Protein AF-0000000065865882 (afdb_homodimer)

Structure (mmCIF, N/CA/C/O backbone):
data_AF-0000000065865882-model_v1
#
loop_
_entity.id
_entity.type
_entity.pdbx_description
1 polymer '1,4-dihydroxy-2-naphthoyl-CoA hydrolase'
#
loop_
_atom_site.group_PDB
_atom_site.id
_atom_site.type_symbol
_atom_site.label_atom_id
_atom_site.label_alt_id
_atom_site.label_comp_id
_atom_site.label_asym_id
_atom_site.label_entity_id
_atom_site.label_seq_id
_atom_site.pdbx_PDB_ins_code
_atom_site.Cartn_x
_atom_site.Cartn_y
_atom_site.Cartn_z
_atom_site.occupancy
_atom_site.B_iso_or_equiv
_atom_site.auth_seq_id
_atom_site.auth_comp_id
_atom_site.auth_asym_id
_atom_site.auth_atom_id
_atom_site.pdbx_PDB_model_num
ATOM 1 N N . MET A 1 1 ? -13.125 -13.211 -18.312 1 59.38 1 MET A N 1
ATOM 2 C CA . MET A 1 1 ? -12.172 -13.742 -17.344 1 59.38 1 MET A CA 1
ATOM 3 C C . MET A 1 1 ? -12.828 -13.875 -15.961 1 59.38 1 MET A C 1
ATOM 5 O O . MET A 1 1 ? -13.703 -13.094 -15.609 1 59.38 1 MET A O 1
ATOM 9 N N . GLY A 1 2 ? -12.75 -15.156 -15.398 1 83 2 GLY A N 1
ATOM 10 C CA . GLY A 1 2 ? -13.539 -15.375 -14.195 1 83 2 GLY A CA 1
ATOM 11 C C . GLY A 1 2 ? -13.047 -14.578 -13.008 1 83 2 GLY A C 1
ATOM 12 O O . GLY A 1 2 ? -11.867 -14.234 -12.93 1 83 2 GLY A O 1
ATOM 13 N N . THR A 1 3 ? -13.906 -14.039 -12.312 1 93.31 3 THR A N 1
ATOM 14 C CA . THR A 1 3 ? -13.648 -13.281 -11.086 1 93.31 3 THR A CA 1
ATOM 15 C C . THR A 1 3 ? -13.609 -14.211 -9.875 1 93.31 3 THR A C 1
ATOM 17 O O . THR A 1 3 ? -14.43 -15.117 -9.75 1 93.31 3 THR A O 1
ATOM 20 N N . PHE A 1 4 ? -12.516 -14.117 -9.117 1 96.94 4 PHE A N 1
ATOM 21 C CA . PHE A 1 4 ? -12.391 -14.812 -7.84 1 96.94 4 PHE A CA 1
ATOM 22 C C . PHE A 1 4 ? -12.781 -13.898 -6.684 1 96.94 4 PHE A C 1
ATOM 24 O O . PHE A 1 4 ? -12.359 -12.742 -6.629 1 96.94 4 PHE A O 1
ATOM 31 N N . THR A 1 5 ? -13.57 -14.445 -5.715 1 98.5 5 THR A N 1
ATOM 32 C CA . THR A 1 5 ? -14.023 -13.617 -4.602 1 98.5 5 THR A CA 1
ATOM 33 C C . THR A 1 5 ? -13.445 -14.125 -3.283 1 98.5 5 THR A C 1
ATOM 35 O O . THR A 1 5 ? -13.547 -15.312 -2.971 1 98.5 5 THR A O 1
ATOM 38 N N . TYR A 1 6 ? -12.82 -13.281 -2.578 1 98.69 6 TYR A N 1
ATOM 39 C CA . TYR A 1 6 ? -12.297 -13.516 -1.237 1 98.69 6 TYR A CA 1
ATOM 40 C C . TYR A 1 6 ? -13.078 -12.719 -0.2 1 98.69 6 TYR A C 1
ATOM 42 O O . TYR A 1 6 ? -13.234 -11.5 -0.328 1 98.69 6 TYR A O 1
ATOM 50 N N . GLU A 1 7 ? -13.648 -13.43 0.814 1 98.69 7 GLU A N 1
ATOM 51 C CA . GLU A 1 7 ? -14.375 -12.758 1.89 1 98.69 7 GLU A CA 1
ATOM 52 C C . GLU A 1 7 ? -13.477 -12.531 3.104 1 98.69 7 GLU A C 1
ATOM 54 O O . GLU A 1 7 ? -12.734 -13.43 3.51 1 98.69 7 GLU A O 1
ATOM 59 N N . ARG A 1 8 ? -13.602 -11.344 3.654 1 98.31 8 ARG A N 1
ATOM 60 C CA . ARG A 1 8 ? -12.68 -10.961 4.723 1 98.31 8 ARG A CA 1
ATOM 61 C C . ARG A 1 8 ? -13.391 -10.148 5.797 1 98.31 8 ARG A C 1
ATOM 63 O O . ARG A 1 8 ? -14.008 -9.117 5.5 1 98.31 8 ARG A O 1
ATOM 70 N N . GLN A 1 9 ? -13.383 -10.617 7.051 1 98.56 9 GLN A N 1
ATOM 71 C CA . GLN A 1 9 ? -13.875 -9.828 8.18 1 98.56 9 GLN A CA 1
ATOM 72 C C . GLN A 1 9 ? -12.844 -8.789 8.617 1 98.56 9 GLN A C 1
ATOM 74 O O . GLN A 1 9 ? -11.641 -9.078 8.664 1 98.56 9 GLN A O 1
ATOM 79 N N . VAL A 1 10 ? -13.352 -7.594 8.898 1 98.81 10 VAL A N 1
ATOM 80 C CA . VAL A 1 10 ? -12.484 -6.555 9.438 1 98.81 10 VAL A CA 1
ATOM 81 C C . VAL A 1 10 ? -12.375 -6.711 10.953 1 98.81 10 VAL A C 1
ATOM 83 O O . VAL A 1 10 ? -13.383 -6.707 11.664 1 98.81 10 VAL A O 1
ATOM 86 N N . TYR A 1 11 ? -11.188 -6.797 11.438 1 98.75 11 TYR A N 1
ATOM 87 C CA . TYR A 1 11 ? -10.922 -6.895 12.867 1 98.75 11 TYR A CA 1
ATOM 88 C C . TYR A 1 11 ? -10.344 -5.586 13.406 1 98.75 11 TYR A C 1
ATOM 90 O O . TYR A 1 11 ? -10.016 -4.684 12.633 1 98.75 11 TYR A O 1
ATOM 98 N N . LEU A 1 12 ? -10.227 -5.512 14.68 1 98.5 12 LEU A N 1
ATOM 99 C CA . LEU A 1 12 ? -9.75 -4.297 15.328 1 98.5 12 LEU A CA 1
ATOM 100 C C . LEU A 1 12 ? -8.352 -3.93 14.828 1 98.5 12 LEU A C 1
ATOM 102 O O . LEU A 1 12 ? -8.062 -2.758 14.578 1 98.5 12 LEU A O 1
ATOM 106 N N . ALA A 1 13 ? -7.441 -4.848 14.633 1 98.25 13 ALA A N 1
ATOM 107 C CA . ALA A 1 13 ? -6.051 -4.633 14.25 1 98.25 13 ALA A CA 1
ATOM 108 C C . ALA A 1 13 ? -5.957 -4.07 12.836 1 98.25 13 ALA A C 1
ATOM 110 O O . ALA A 1 13 ? -4.902 -3.574 12.422 1 98.25 13 ALA A O 1
ATOM 111 N N . ASP A 1 14 ? -7.074 -4.168 12.047 1 98.62 14 ASP A N 1
ATOM 112 C CA . ASP A 1 14 ? -7.094 -3.645 10.688 1 98.62 14 ASP A CA 1
ATOM 113 C C . ASP A 1 14 ? -7.344 -2.137 10.68 1 98.62 14 ASP A C 1
ATOM 115 O O . ASP A 1 14 ? -7.215 -1.486 9.641 1 98.62 14 ASP A O 1
ATOM 119 N N . THR A 1 15 ? -7.793 -1.588 11.852 1 98.5 15 THR A N 1
ATOM 120 C CA . THR A 1 15 ? -8.242 -0.201 11.914 1 98.5 15 THR A CA 1
ATOM 121 C C . THR A 1 15 ? -7.16 0.688 12.531 1 98.5 15 THR A C 1
ATOM 123 O O . THR A 1 15 ? -6.137 0.193 13 1 98.5 15 THR A O 1
ATOM 126 N N . ASP A 1 16 ? -7.352 1.991 12.391 1 97.19 16 ASP A N 1
ATOM 127 C CA . ASP A 1 16 ? -6.402 2.953 12.938 1 97.19 16 ASP A CA 1
ATOM 128 C C . ASP A 1 16 ? -7.082 3.869 13.961 1 97.19 16 ASP A C 1
ATOM 130 O O . ASP A 1 16 ? -8.227 3.627 14.352 1 97.19 16 ASP A O 1
ATOM 134 N N . GLY A 1 17 ? -6.344 4.848 14.445 1 95.31 17 GLY A N 1
ATOM 135 C CA . GLY A 1 17 ? -6.812 5.727 15.508 1 95.31 17 GLY A CA 1
ATOM 136 C C . GLY A 1 17 ? -8.016 6.555 15.102 1 95.31 17 GLY A C 1
ATOM 137 O O . GLY A 1 17 ? -8.703 7.121 15.961 1 95.31 17 GLY A O 1
ATOM 138 N N . ALA A 1 18 ? -8.273 6.699 13.766 1 94.94 18 ALA A N 1
ATOM 139 C CA . ALA A 1 18 ? -9.43 7.449 13.289 1 94.94 18 ALA A CA 1
ATOM 140 C C . ALA A 1 18 ? -10.68 6.578 13.273 1 94.94 18 ALA A C 1
ATOM 142 O O . ALA A 1 18 ? -11.758 7.035 12.883 1 94.94 18 ALA A O 1
ATOM 143 N N . GLY A 1 19 ? -10.516 5.258 13.602 1 96.38 19 GLY A N 1
ATOM 144 C CA . GLY A 1 19 ? -11.656 4.367 13.742 1 96.38 19 GLY A CA 1
ATOM 145 C C . GLY A 1 19 ? -12.039 3.688 12.445 1 96.38 19 GLY A C 1
ATOM 146 O O . GLY A 1 19 ? -13.141 3.143 12.328 1 96.38 19 GLY A O 1
ATOM 147 N N . VAL A 1 20 ? -11.242 3.746 11.477 1 97.81 20 VAL A N 1
ATOM 148 C CA . VAL A 1 20 ? -11.531 3.139 10.188 1 97.81 20 VAL A CA 1
ATOM 149 C C . VAL A 1 20 ? -10.391 2.201 9.789 1 97.81 20 VAL A C 1
ATOM 151 O O . VAL A 1 20 ? -9.336 2.203 10.414 1 97.81 20 VAL A O 1
ATOM 154 N N . VAL A 1 21 ? -10.656 1.362 8.805 1 98.75 21 VAL A N 1
ATOM 155 C CA . VAL A 1 21 ? -9.594 0.502 8.289 1 98.75 21 VAL A CA 1
ATOM 156 C C . VAL A 1 21 ? -8.43 1.357 7.793 1 98.75 21 VAL A C 1
ATOM 158 O O . VAL A 1 21 ? -8.633 2.305 7.031 1 98.75 21 VAL A O 1
ATOM 161 N N . TYR A 1 22 ? -7.215 0.995 8.25 1 98.62 22 TYR A N 1
ATOM 162 C CA . TYR A 1 22 ? -5.988 1.651 7.82 1 98.62 22 TYR A CA 1
ATOM 163 C C . TYR A 1 22 ? -5.746 1.437 6.332 1 98.62 22 TYR A C 1
ATOM 165 O O . TYR A 1 22 ? -5.965 0.338 5.812 1 98.62 22 TYR A O 1
ATOM 173 N N . PHE A 1 23 ? -5.297 2.516 5.598 1 98.25 23 PHE A N 1
ATOM 174 C CA . PHE A 1 23 ? -5.211 2.455 4.145 1 98.25 23 PHE A CA 1
ATOM 175 C C . PHE A 1 23 ? -4.379 1.258 3.699 1 98.25 23 PHE A C 1
ATOM 177 O O . PHE A 1 23 ? -4.742 0.564 2.746 1 98.25 23 PHE A O 1
ATOM 184 N N . ASN A 1 24 ? -3.297 1.09 4.383 1 98.31 24 ASN A N 1
ATOM 185 C CA . ASN A 1 24 ? -2.367 0.018 4.043 1 98.31 24 ASN A CA 1
ATOM 186 C C . ASN A 1 24 ? -3.021 -1.354 4.176 1 98.31 24 ASN A C 1
ATOM 188 O O . ASN A 1 24 ? -2.666 -2.289 3.457 1 98.31 24 ASN A O 1
ATOM 192 N N . GLN A 1 25 ? -3.947 -1.485 5.047 1 98.62 25 GLN A N 1
ATOM 193 C CA . GLN A 1 25 ? -4.613 -2.762 5.281 1 98.62 25 GLN A CA 1
ATOM 194 C C . GLN A 1 25 ? -5.508 -3.143 4.105 1 98.62 25 GLN A C 1
ATOM 196 O O . GLN A 1 25 ? -5.691 -4.324 3.814 1 98.62 25 GLN A O 1
ATOM 201 N N . PHE A 1 26 ? -6.031 -2.184 3.377 1 98.75 26 PHE A N 1
ATOM 202 C CA . PHE A 1 26 ? -6.781 -2.49 2.164 1 98.75 26 PHE A CA 1
ATOM 203 C C . PHE A 1 26 ? -5.902 -3.213 1.151 1 98.75 26 PHE A C 1
ATOM 205 O O . PHE A 1 26 ? -6.328 -4.203 0.55 1 98.75 26 PHE A O 1
ATOM 212 N N . LEU A 1 27 ? -4.719 -2.746 0.99 1 98.5 27 LEU A N 1
ATOM 213 C CA . LEU A 1 27 ? -3.795 -3.391 0.062 1 98.5 27 LEU A CA 1
ATOM 214 C C . LEU A 1 27 ? -3.404 -4.777 0.561 1 98.5 27 LEU A C 1
ATOM 216 O O . LEU A 1 27 ? -3.232 -5.703 -0.236 1 98.5 27 LEU A O 1
ATOM 220 N N . GLN A 1 28 ? -3.262 -4.906 1.876 1 98.56 28 GLN A N 1
ATOM 221 C CA . GLN A 1 28 ? -3.002 -6.215 2.465 1 98.56 28 GLN A CA 1
ATOM 222 C C . GLN A 1 28 ? -4.125 -7.195 2.139 1 98.56 28 GLN A C 1
ATOM 224 O O . GLN A 1 28 ? -3.867 -8.359 1.815 1 98.56 28 GLN A O 1
ATOM 229 N N . MET A 1 29 ? -5.309 -6.746 2.211 1 98.81 29 MET A N 1
ATOM 230 C CA . MET A 1 29 ? -6.453 -7.594 1.904 1 98.81 29 MET A CA 1
ATOM 231 C C . MET A 1 29 ? -6.445 -8.016 0.438 1 98.81 29 MET A C 1
ATOM 233 O O . MET A 1 29 ? -6.844 -9.133 0.106 1 98.81 29 MET A O 1
ATOM 237 N N . CYS A 1 30 ? -6.02 -7.094 -0.449 1 98.81 30 CYS A N 1
ATOM 238 C CA . CYS A 1 30 ? -5.848 -7.461 -1.851 1 98.81 30 CYS A CA 1
ATOM 239 C C . CYS A 1 30 ? -4.852 -8.602 -1.999 1 98.81 30 CYS A C 1
ATOM 241 O O . CYS A 1 30 ? -5.102 -9.555 -2.738 1 98.81 30 CYS A O 1
ATOM 243 N N . HIS A 1 31 ? -3.75 -8.516 -1.303 1 98.38 31 HIS A N 1
ATOM 244 C CA . HIS A 1 31 ? -2.744 -9.562 -1.402 1 98.38 31 HIS A CA 1
ATOM 245 C C . HIS A 1 31 ? -3.252 -10.875 -0.806 1 98.38 31 HIS A C 1
ATOM 247 O O . HIS A 1 31 ? -2.934 -11.953 -1.306 1 98.38 31 HIS A O 1
ATOM 253 N N . GLU A 1 32 ? -4.023 -10.781 0.276 1 98.38 32 GLU A N 1
ATOM 254 C CA . GLU A 1 32 ? -4.664 -11.969 0.818 1 98.38 32 GLU A CA 1
ATOM 255 C C . GLU A 1 32 ? -5.555 -12.641 -0.225 1 98.38 32 GLU A C 1
ATOM 257 O O . GLU A 1 32 ? -5.562 -13.867 -0.346 1 98.38 32 GLU A O 1
ATOM 262 N N . ALA A 1 33 ? -6.301 -11.844 -0.938 1 98.56 33 ALA A N 1
ATOM 263 C CA . ALA A 1 33 ? -7.129 -12.375 -2.02 1 98.56 33 ALA A CA 1
ATOM 264 C C . ALA A 1 33 ? -6.273 -13.062 -3.082 1 98.56 33 ALA A C 1
ATOM 266 O O . ALA A 1 33 ? -6.617 -14.141 -3.564 1 98.56 33 ALA A O 1
ATOM 267 N N . TYR A 1 34 ? -5.199 -12.453 -3.43 1 97.5 34 TYR A N 1
ATOM 268 C CA . TYR A 1 34 ? -4.246 -12.992 -4.391 1 97.5 34 TYR A CA 1
ATOM 269 C C . TYR A 1 34 ? -3.738 -14.359 -3.939 1 97.5 34 TYR A C 1
ATOM 271 O O . TYR A 1 34 ? -3.793 -15.328 -4.699 1 97.5 34 TYR A O 1
ATOM 279 N N . GLU A 1 35 ? -3.299 -14.469 -2.727 1 97.06 35 GLU A N 1
ATOM 280 C CA . GLU A 1 35 ? -2.777 -15.734 -2.215 1 97.06 35 GLU A CA 1
ATOM 281 C C . GLU A 1 35 ? -3.875 -16.797 -2.141 1 97.06 35 GLU A C 1
ATOM 283 O O . GLU A 1 35 ? -3.621 -17.969 -2.383 1 97.06 35 GLU A O 1
ATOM 288 N N . SER A 1 36 ? -5.059 -16.375 -1.745 1 97.5 36 SER A N 1
ATOM 289 C CA . SER A 1 36 ? -6.195 -17.281 -1.728 1 97.5 36 SER A CA 1
ATOM 290 C C . SER A 1 36 ? -6.492 -17.828 -3.123 1 97.5 36 SER A C 1
ATOM 292 O O . SER A 1 36 ? -6.781 -19.016 -3.291 1 97.5 36 SER A O 1
ATOM 294 N N . TRP A 1 37 ? -6.473 -16.922 -4.102 1 96.5 37 TRP A N 1
ATOM 295 C CA . TRP A 1 37 ? -6.676 -17.344 -5.488 1 96.5 37 TRP A CA 1
ATOM 296 C C . TRP A 1 37 ? -5.617 -18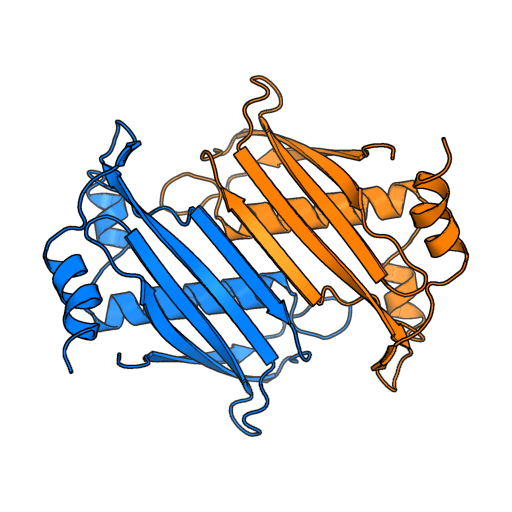.344 -5.914 1 96.5 37 TRP A C 1
ATOM 298 O O . TRP A 1 37 ? -5.941 -19.391 -6.496 1 96.5 37 TRP A O 1
ATOM 308 N N . LEU A 1 38 ? -4.371 -18.078 -5.633 1 95.19 38 LEU A N 1
ATOM 309 C CA . LEU A 1 38 ? -3.287 -19 -5.949 1 95.19 38 LEU A CA 1
ATOM 310 C C . LEU A 1 38 ? -3.561 -20.375 -5.355 1 95.19 38 LEU A C 1
ATOM 312 O O . LEU A 1 38 ? -3.369 -21.391 -6.027 1 95.19 38 LEU A O 1
ATOM 316 N N . SER A 1 39 ? -3.961 -20.359 -4.09 1 95.25 39 SER A N 1
ATOM 317 C CA . SER A 1 39 ? -4.277 -21.625 -3.424 1 95.25 39 SER A CA 1
ATOM 318 C C . SER A 1 39 ? -5.383 -22.375 -4.16 1 95.25 39 SER A C 1
ATOM 320 O O . SER A 1 39 ? -5.289 -23.578 -4.355 1 95.25 39 SER A O 1
ATOM 322 N N . SER A 1 40 ? -6.383 -21.656 -4.555 1 94.69 40 SER A N 1
ATOM 323 C CA . SER A 1 40 ? -7.508 -22.266 -5.258 1 94.69 40 SER A CA 1
ATOM 324 C C . SER A 1 40 ? -7.07 -22.859 -6.59 1 94.69 40 SER A C 1
ATOM 326 O O . SER A 1 40 ? -7.68 -23.812 -7.078 1 94.69 40 SER A O 1
ATOM 328 N N . GLU A 1 41 ? -6.035 -22.312 -7.203 1 92.75 41 GLU A N 1
ATOM 329 C CA . GLU A 1 41 ? -5.496 -22.781 -8.477 1 92.75 41 GLU A CA 1
ATOM 330 C C . GLU A 1 41 ? -4.391 -23.812 -8.258 1 92.75 41 GLU A C 1
ATOM 332 O O . GLU A 1 41 ? -3.74 -24.25 -9.211 1 92.75 41 GLU A O 1
ATOM 337 N N . HIS A 1 42 ? -4.188 -24.156 -6.977 1 93.62 42 HIS A N 1
ATOM 338 C CA . HIS A 1 42 ? -3.17 -25.125 -6.594 1 93.62 42 HIS A CA 1
ATOM 339 C C . HIS A 1 42 ? -1.773 -24.641 -6.969 1 93.62 42 HIS A C 1
ATOM 341 O O . HIS A 1 42 ? -0.948 -25.422 -7.445 1 93.62 42 HIS A O 1
ATOM 347 N N . LEU A 1 43 ? -1.69 -23.328 -6.863 1 92.88 43 LEU A N 1
ATOM 348 C CA . LEU A 1 43 ? -0.392 -22.672 -6.988 1 92.88 43 LEU A CA 1
ATOM 349 C C . LEU A 1 43 ? 0.118 -22.219 -5.625 1 92.88 43 LEU A C 1
ATOM 351 O O . LEU A 1 43 ? -0.649 -21.703 -4.812 1 92.88 43 LEU A O 1
ATOM 355 N N . SER A 1 44 ? 1.356 -22.641 -5.246 1 89.88 44 SER A N 1
ATOM 356 C CA . SER A 1 44 ? 1.87 -22.359 -3.91 1 89.88 44 SER A CA 1
ATOM 357 C C . SER A 1 44 ? 3.029 -21.359 -3.963 1 89.88 44 SER A C 1
ATOM 359 O O . SER A 1 44 ? 4.082 -21.656 -4.527 1 89.88 44 SER A O 1
ATOM 361 N N . LEU A 1 45 ? 2.848 -20.234 -3.285 1 91.19 45 LEU A N 1
ATOM 362 C CA . LEU A 1 45 ? 3.953 -19.297 -3.133 1 91.19 45 LEU A CA 1
ATOM 363 C C . LEU A 1 45 ? 5.066 -19.906 -2.279 1 91.19 45 LEU A C 1
ATOM 365 O O . LEU A 1 45 ? 6.246 -19.656 -2.525 1 91.19 45 LEU A O 1
ATOM 369 N N . GLN A 1 46 ? 4.672 -20.688 -1.312 1 92.62 46 GLN A N 1
ATOM 370 C CA . GLN A 1 46 ? 5.645 -21.328 -0.439 1 92.62 46 GLN A CA 1
ATOM 371 C C . GLN A 1 46 ? 6.598 -22.219 -1.242 1 92.62 46 GLN A C 1
ATOM 373 O O . GLN A 1 46 ? 7.805 -22.219 -0.985 1 92.62 46 GLN A O 1
ATOM 378 N N . ASN A 1 47 ? 6.023 -22.938 -2.186 1 91.5 47 ASN A N 1
ATOM 379 C CA . ASN A 1 47 ? 6.852 -23.781 -3.033 1 91.5 47 ASN A CA 1
ATOM 380 C C . ASN A 1 47 ? 7.82 -22.969 -3.877 1 91.5 47 ASN A C 1
ATOM 382 O O . ASN A 1 47 ? 8.977 -23.359 -4.059 1 91.5 47 ASN A O 1
ATOM 386 N N . ILE A 1 48 ? 7.363 -21.875 -4.344 1 91.25 48 ILE A N 1
ATOM 387 C CA . ILE A 1 48 ? 8.203 -21 -5.148 1 91.25 48 ILE A CA 1
ATOM 388 C C . ILE A 1 48 ? 9.383 -20.516 -4.309 1 91.25 48 ILE A C 1
ATOM 390 O O . ILE A 1 48 ? 10.531 -20.562 -4.754 1 91.25 48 ILE A O 1
ATOM 394 N N . ILE A 1 49 ? 9.078 -20.109 -3.123 1 93.19 49 ILE A N 1
ATOM 395 C CA . ILE A 1 49 ? 10.094 -19.547 -2.236 1 93.19 49 ILE A CA 1
ATOM 396 C C . ILE A 1 49 ? 11.102 -20.625 -1.854 1 93.19 49 ILE A C 1
ATOM 398 O O . ILE A 1 49 ? 12.305 -20.391 -1.862 1 93.19 49 ILE A O 1
ATOM 402 N N . SER A 1 50 ? 10.633 -21.812 -1.612 1 94.25 50 SER A N 1
ATOM 403 C CA . SER A 1 50 ? 11.484 -22.906 -1.142 1 94.25 50 SER A CA 1
ATOM 404 C C . SER A 1 50 ? 12.422 -23.391 -2.244 1 94.25 50 SER A C 1
ATOM 406 O O . SER A 1 50 ? 13.578 -23.703 -1.986 1 94.25 50 SER A O 1
ATOM 408 N N . VAL A 1 51 ? 11.906 -23.578 -3.498 1 91.44 51 VAL A N 1
ATOM 409 C CA . VAL A 1 51 ? 12.711 -24.047 -4.625 1 91.44 51 VAL A CA 1
ATOM 410 C C . VAL A 1 51 ? 13.758 -22.984 -4.988 1 91.44 51 VAL A C 1
ATOM 412 O O . VAL A 1 51 ? 14.93 -23.312 -5.191 1 91.44 51 VAL A O 1
ATOM 415 N N . GLY A 1 52 ? 13.328 -21.781 -5.113 1 91.88 52 GLY A N 1
ATOM 416 C CA . GLY A 1 52 ? 14.258 -20.672 -5.18 1 91.88 52 GLY A CA 1
ATOM 417 C C . GLY A 1 52 ? 14.852 -20.469 -6.562 1 91.88 52 GLY A C 1
ATOM 418 O O . GLY A 1 52 ? 15.906 -19.844 -6.707 1 91.88 52 GLY A O 1
ATOM 419 N N . ASP A 1 53 ? 14.156 -21.016 -7.609 1 94.06 53 ASP A N 1
ATOM 420 C CA . ASP A 1 53 ? 14.68 -20.875 -8.969 1 94.06 53 ASP A CA 1
ATOM 421 C C . ASP A 1 53 ? 14.086 -19.641 -9.648 1 94.06 53 ASP A C 1
ATOM 423 O O . ASP A 1 53 ? 14.648 -19.125 -10.617 1 94.06 53 ASP A O 1
ATOM 427 N N . PHE A 1 54 ? 12.922 -19.266 -9.203 1 94.38 54 PHE A N 1
ATOM 428 C CA . PHE A 1 54 ? 12.289 -18.062 -9.742 1 94.38 54 PHE A CA 1
ATOM 429 C C . PHE A 1 54 ? 11.477 -17.359 -8.672 1 94.38 54 PHE A C 1
ATOM 431 O O . PHE A 1 54 ? 11.281 -17.891 -7.574 1 94.38 54 PHE A O 1
ATOM 438 N N . ALA A 1 55 ? 11.164 -16.094 -8.898 1 96.25 55 ALA A N 1
ATOM 439 C CA . ALA A 1 55 ? 10.328 -15.281 -8.023 1 96.25 55 ALA A CA 1
ATOM 440 C C . ALA A 1 55 ? 9.273 -14.523 -8.82 1 96.25 55 ALA A C 1
ATOM 442 O O . ALA A 1 55 ? 9.367 -14.414 -10.047 1 96.25 55 ALA A O 1
ATOM 443 N N . LEU A 1 56 ? 8.242 -14.109 -8.133 1 95.94 56 LEU A N 1
ATOM 444 C CA . LEU A 1 56 ? 7.16 -13.312 -8.711 1 95.94 56 LEU A CA 1
ATOM 445 C C . LEU A 1 56 ? 7.027 -11.977 -7.992 1 95.94 56 LEU A C 1
ATOM 447 O O . LEU A 1 56 ? 5.984 -11.68 -7.406 1 95.94 56 LEU A O 1
ATOM 451 N N . PRO A 1 57 ? 8.016 -11.125 -8.133 1 97.25 57 PRO A N 1
ATOM 452 C CA . PRO A 1 57 ? 7.934 -9.844 -7.422 1 97.25 57 PRO A CA 1
ATOM 453 C C . PRO A 1 57 ? 6.746 -8.992 -7.871 1 97.25 57 PRO A C 1
ATOM 455 O O . PRO A 1 57 ? 6.391 -9 -9.047 1 97.25 57 PRO A O 1
ATOM 458 N N . LEU A 1 58 ? 6.078 -8.344 -6.898 1 98.12 58 LEU A N 1
ATOM 459 C CA . LEU A 1 58 ? 5.137 -7.258 -7.152 1 98.12 58 LEU A CA 1
ATOM 460 C C . LEU A 1 58 ? 5.879 -5.973 -7.516 1 98.12 58 LEU A C 1
ATOM 462 O O . LEU A 1 58 ? 6.629 -5.434 -6.699 1 98.12 58 LEU A O 1
ATOM 466 N N . VAL A 1 59 ? 5.664 -5.453 -8.758 1 98.5 59 VAL A N 1
ATOM 467 C CA . VAL A 1 59 ? 6.52 -4.367 -9.227 1 98.5 59 VAL A CA 1
ATOM 468 C C . VAL A 1 59 ? 5.73 -3.059 -9.25 1 98.5 59 VAL A C 1
ATOM 470 O O . VAL A 1 59 ? 6.301 -1.983 -9.43 1 98.5 59 VAL A O 1
ATOM 473 N N . HIS A 1 60 ? 4.469 -3.195 -9.078 1 98.81 60 HIS A N 1
ATOM 474 C CA . HIS A 1 60 ? 3.605 -2.021 -9.016 1 98.81 60 HIS A CA 1
ATOM 475 C C . HIS A 1 60 ? 2.357 -2.301 -8.18 1 98.81 60 HIS A C 1
ATOM 477 O O . HIS A 1 60 ? 1.79 -3.395 -8.25 1 98.81 60 HIS A O 1
ATOM 483 N N . ALA A 1 61 ? 1.935 -1.344 -7.422 1 98.88 61 ALA A N 1
ATOM 484 C CA . ALA A 1 61 ? 0.633 -1.368 -6.758 1 98.88 61 ALA A CA 1
ATOM 485 C C . ALA A 1 61 ? -0.02 0.011 -6.785 1 98.88 61 ALA A C 1
ATOM 487 O O . ALA A 1 61 ? 0.661 1.03 -6.645 1 98.88 61 ALA A O 1
ATOM 488 N N . SER A 1 62 ? -1.311 0.033 -6.945 1 98.88 62 SER A N 1
ATOM 489 C CA . SER A 1 62 ? -2.096 1.255 -6.809 1 98.88 62 SER A CA 1
ATOM 490 C C . SER A 1 62 ? -3.469 0.967 -6.207 1 98.88 62 SER A C 1
ATOM 492 O O . SER A 1 62 ? -4.008 -0.13 -6.375 1 98.88 62 SER A O 1
ATOM 494 N N . ILE A 1 63 ? -4.012 1.957 -5.582 1 98.88 63 ILE A N 1
ATOM 495 C CA . ILE A 1 63 ? -5.324 1.784 -4.965 1 98.88 63 ILE A CA 1
ATOM 496 C C . ILE A 1 63 ? -6.02 3.139 -4.844 1 98.88 63 ILE A C 1
ATOM 498 O O . ILE A 1 63 ? -5.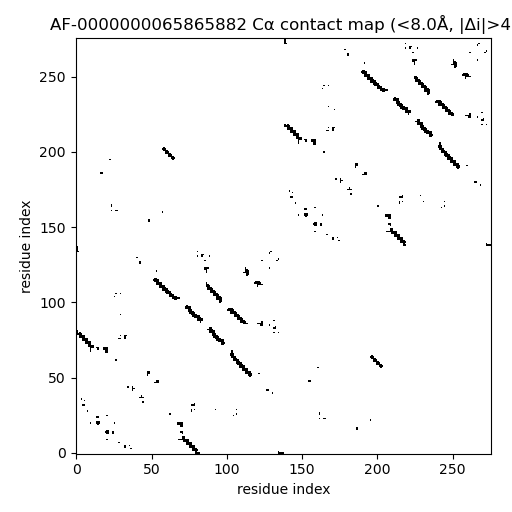387 4.141 -4.508 1 98.88 63 ILE A O 1
ATOM 502 N N . ASP A 1 64 ? -7.246 3.166 -5.164 1 98.94 64 ASP A N 1
ATOM 503 C CA . ASP A 1 64 ? -8.164 4.273 -4.926 1 98.94 64 ASP A CA 1
ATOM 504 C C . ASP A 1 64 ? -9.156 3.932 -3.82 1 98.94 64 ASP A C 1
ATOM 506 O O . ASP A 1 64 ? -9.742 2.846 -3.816 1 98.94 64 ASP A O 1
ATOM 510 N N . PHE A 1 65 ? -9.289 4.859 -2.941 1 98.81 65 PHE A N 1
ATOM 511 C CA . PHE A 1 65 ? -10.219 4.676 -1.838 1 98.81 65 PHE A CA 1
ATOM 512 C C . PHE A 1 65 ? -11.461 5.543 -2.027 1 98.81 65 PHE A C 1
ATOM 514 O O . PHE A 1 65 ? -11.352 6.734 -2.324 1 98.81 65 PHE A O 1
ATOM 521 N N . PHE A 1 66 ? -12.617 4.941 -1.766 1 98.38 66 PHE A N 1
ATOM 522 C CA . PHE A 1 66 ? -13.859 5.66 -2.031 1 98.38 66 PHE A CA 1
ATOM 523 C C . PHE A 1 66 ? -14.656 5.859 -0.748 1 98.38 66 PHE A C 1
ATOM 525 O O . PHE A 1 66 ? -15.406 6.832 -0.62 1 98.38 66 PHE A O 1
ATOM 532 N N . ALA A 1 67 ? -14.602 4.93 0.178 1 97.62 67 ALA A N 1
ATOM 533 C CA . ALA A 1 67 ? -15.328 4.988 1.441 1 97.62 67 ALA A CA 1
ATOM 534 C C . ALA A 1 67 ? -14.602 4.207 2.533 1 97.62 67 ALA A C 1
ATOM 536 O O . ALA A 1 67 ? -13.867 3.262 2.242 1 97.62 67 ALA A O 1
ATOM 537 N N . PRO A 1 68 ? -14.828 4.641 3.758 1 97.62 68 PRO A N 1
ATOM 538 C CA . PRO A 1 68 ? -14.18 3.916 4.852 1 97.62 68 PRO A CA 1
ATOM 539 C C . PRO A 1 68 ? -14.859 2.584 5.164 1 97.62 68 PRO A C 1
ATOM 541 O O . PRO A 1 68 ? -16 2.359 4.758 1 97.62 68 PRO A O 1
ATOM 544 N N . ALA A 1 69 ? -14.125 1.684 5.797 1 98.44 69 ALA A N 1
ATOM 545 C CA . ALA A 1 69 ? -14.641 0.465 6.418 1 98.44 69 ALA A CA 1
ATOM 546 C C . ALA A 1 69 ? -14.352 0.447 7.914 1 98.44 69 ALA A C 1
ATOM 548 O O . ALA A 1 69 ? -13.461 1.158 8.391 1 98.44 69 ALA A O 1
ATOM 549 N N . HIS A 1 70 ? -15.078 -0.347 8.648 1 98.31 70 HIS A N 1
ATOM 550 C CA . HIS A 1 70 ? -15.023 -0.333 10.102 1 98.31 70 HIS A CA 1
ATOM 551 C C . HIS A 1 70 ? -14.883 -1.744 10.664 1 98.31 70 HIS A C 1
ATOM 553 O O . HIS A 1 70 ? -15.172 -2.723 9.977 1 98.31 70 HIS A O 1
ATOM 559 N N . CYS A 1 71 ? -14.391 -1.765 11.898 1 98.62 71 CYS A N 1
ATOM 560 C CA . CYS A 1 71 ? -14.328 -3.047 12.586 1 98.62 71 CYS A CA 1
ATOM 561 C C . CYS A 1 71 ? -15.68 -3.746 12.57 1 98.62 71 CYS A C 1
ATOM 563 O O . CYS A 1 71 ? -16.703 -3.119 12.828 1 98.62 71 CYS A O 1
ATOM 565 N N . GLY A 1 72 ? -15.609 -5.039 12.25 1 98.38 72 GLY A N 1
ATOM 566 C CA . GLY A 1 72 ? -16.828 -5.824 12.211 1 98.38 72 GLY A CA 1
ATOM 567 C C . GLY A 1 72 ? -17.422 -5.938 10.82 1 98.38 72 GLY A C 1
ATOM 568 O O . GLY A 1 72 ? -18.266 -6.805 10.562 1 98.38 72 GLY A O 1
ATOM 569 N N . ASP A 1 73 ? -17.062 -5.074 9.938 1 98.62 73 ASP A N 1
ATOM 570 C CA . ASP A 1 73 ? -17.547 -5.145 8.57 1 98.62 73 ASP A CA 1
ATOM 571 C C . ASP A 1 73 ? -17.141 -6.453 7.902 1 98.62 73 ASP A C 1
ATOM 573 O O . ASP A 1 73 ? -16.094 -7.016 8.234 1 98.62 73 ASP A O 1
ATOM 577 N N . ARG A 1 74 ? -17.969 -6.965 7.055 1 98.81 74 ARG A N 1
ATOM 578 C CA . ARG A 1 74 ? -17.609 -8.031 6.125 1 98.81 74 ARG A CA 1
ATOM 579 C C . ARG A 1 74 ? -17.359 -7.48 4.723 1 98.81 74 ARG A C 1
ATOM 581 O O . ARG A 1 74 ? -18.203 -6.762 4.176 1 98.81 74 ARG A O 1
ATOM 588 N N . LEU A 1 75 ? -16.203 -7.832 4.184 1 98.88 75 LEU A N 1
ATOM 589 C CA . LEU A 1 75 ? -15.797 -7.281 2.891 1 98.88 75 LEU A CA 1
ATOM 590 C C . LEU A 1 75 ? -15.672 -8.383 1.847 1 98.88 75 LEU A C 1
ATOM 592 O O . LEU A 1 75 ? -15.312 -9.516 2.174 1 98.88 75 LEU A O 1
ATOM 596 N N . LEU A 1 76 ? -16.016 -8.039 0.625 1 98.88 76 LEU A N 1
ATOM 597 C CA . LEU A 1 76 ? -15.719 -8.859 -0.542 1 98.88 76 LEU A CA 1
ATOM 598 C C . LEU A 1 76 ? -14.586 -8.258 -1.361 1 98.88 76 LEU A C 1
ATOM 600 O O . LEU A 1 76 ? -14.648 -7.09 -1.753 1 98.88 76 LEU A O 1
ATOM 604 N N . VAL A 1 77 ? -13.562 -9.016 -1.531 1 98.88 77 VAL A N 1
ATOM 605 C CA . VAL A 1 77 ? -12.477 -8.633 -2.428 1 98.88 77 VAL A CA 1
ATOM 606 C C . VAL A 1 77 ? -12.562 -9.453 -3.715 1 98.88 77 VAL A C 1
ATOM 608 O O . VAL A 1 77 ? -12.266 -10.656 -3.717 1 98.88 77 VAL A O 1
ATOM 611 N N . ASN A 1 78 ? -12.953 -8.766 -4.777 1 98.75 78 ASN A N 1
ATOM 612 C CA . ASN A 1 78 ? -13.031 -9.406 -6.086 1 98.75 78 ASN A CA 1
ATOM 613 C C . ASN A 1 78 ? -11.734 -9.219 -6.875 1 98.75 78 ASN A C 1
ATOM 615 O O . ASN A 1 78 ? -11.281 -8.086 -7.066 1 98.75 78 ASN A O 1
ATOM 619 N N . LEU A 1 79 ? -11.203 -10.328 -7.281 1 98.12 79 LEU A N 1
ATOM 620 C CA . LEU A 1 79 ? -9.938 -10.344 -8 1 98.12 79 LEU A CA 1
ATOM 621 C C . LEU A 1 79 ? -10.125 -10.844 -9.43 1 98.12 79 LEU A C 1
ATOM 623 O O . LEU A 1 79 ? -10.742 -11.891 -9.641 1 98.12 79 LEU A O 1
ATOM 627 N N . THR A 1 80 ? -9.672 -10.055 -10.406 1 96.5 80 THR A N 1
ATOM 628 C CA . THR A 1 80 ? -9.672 -10.453 -11.812 1 96.5 80 THR A CA 1
ATOM 629 C C . THR A 1 80 ? -8.273 -10.305 -12.406 1 96.5 80 THR A C 1
ATOM 631 O O . THR A 1 80 ? -7.633 -9.258 -12.25 1 96.5 80 THR A O 1
ATOM 634 N N . ILE A 1 81 ? -7.875 -11.352 -13.109 1 94.75 81 ILE A N 1
ATOM 635 C CA . ILE A 1 81 ? -6.617 -11.25 -13.844 1 94.75 81 ILE A CA 1
ATOM 636 C C . ILE A 1 81 ? -6.844 -10.523 -15.164 1 94.75 81 ILE A C 1
ATOM 638 O O . ILE A 1 81 ? -7.699 -10.914 -15.961 1 94.75 81 ILE A O 1
ATOM 642 N N . THR A 1 82 ? -6.164 -9.438 -15.586 1 89.81 82 THR A N 1
ATOM 643 C CA . THR A 1 82 ? -6.516 -8.633 -16.75 1 89.81 82 THR A CA 1
ATOM 644 C C . THR A 1 82 ? -5.344 -8.547 -17.719 1 89.81 82 THR A C 1
ATOM 646 O O . THR A 1 82 ? -5.539 -8.328 -18.922 1 89.81 82 THR A O 1
ATOM 649 N N . GLN A 1 83 ? -4.164 -8.523 -17.516 1 80.81 83 GLN A N 1
ATOM 650 C CA . GLN A 1 83 ? -2.982 -8.406 -18.375 1 80.81 83 GLN A CA 1
ATOM 651 C C . GLN A 1 83 ? -1.979 -9.516 -18.062 1 80.81 83 GLN A C 1
ATOM 653 O O . GLN A 1 83 ? -1.14 -9.375 -17.172 1 80.81 83 GLN A O 1
ATOM 658 N N . ALA A 1 84 ? -2.336 -10.469 -18.984 1 84.62 84 ALA A N 1
ATOM 659 C CA . ALA A 1 84 ? -1.446 -11.609 -18.797 1 84.62 84 ALA A CA 1
ATOM 660 C C . ALA A 1 84 ? -0.537 -11.805 -20 1 84.62 84 ALA A C 1
ATOM 662 O O . ALA A 1 84 ? -0.956 -11.586 -21.141 1 84.62 84 ALA A O 1
ATOM 663 N N . SER A 1 85 ? 0.686 -11.945 -19.688 1 88.19 85 SER A N 1
ATOM 664 C CA . SER A 1 85 ? 1.663 -12.367 -20.688 1 88.19 85 SER A CA 1
ATOM 665 C C . SER A 1 85 ? 2.469 -13.57 -20.203 1 88.19 85 SER A C 1
ATOM 667 O O . SER A 1 85 ? 2.139 -14.164 -19.172 1 8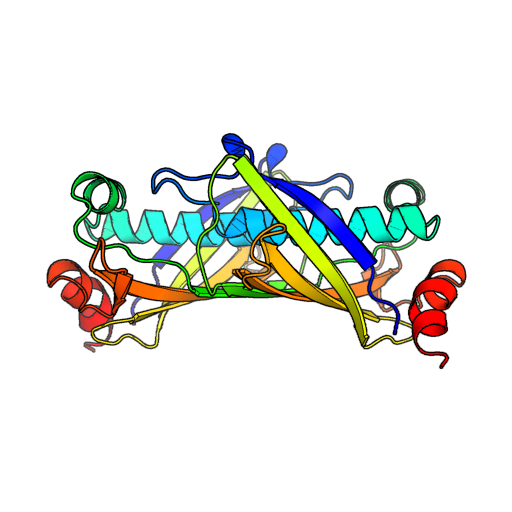8.19 85 SER A O 1
ATOM 669 N N . ALA A 1 86 ? 3.498 -13.875 -21.016 1 89.19 86 ALA A N 1
ATOM 670 C CA . ALA A 1 86 ? 4.336 -15.016 -20.656 1 89.19 86 ALA A CA 1
ATOM 671 C C . ALA A 1 86 ? 5.215 -14.695 -19.453 1 89.19 86 ALA A C 1
ATOM 673 O O . ALA A 1 86 ? 5.738 -15.602 -18.797 1 89.19 86 ALA A O 1
ATOM 674 N N . HIS A 1 87 ? 5.371 -13.383 -19.172 1 93.44 87 HIS A N 1
ATOM 675 C CA . HIS A 1 87 ? 6.363 -13.055 -18.156 1 93.44 87 HIS A CA 1
ATOM 676 C C . HIS A 1 87 ? 5.762 -12.164 -17.062 1 93.44 87 HIS A C 1
ATOM 678 O O . HIS A 1 87 ? 6.453 -11.789 -16.109 1 93.44 87 HIS A O 1
ATOM 684 N N . ARG A 1 88 ? 4.488 -11.742 -17.219 1 95.06 88 ARG A N 1
ATOM 685 C CA . ARG A 1 88 ? 3.881 -10.828 -16.25 1 95.06 88 ARG A CA 1
ATOM 686 C C . ARG A 1 88 ? 2.363 -10.984 -16.234 1 95.06 88 ARG A C 1
ATOM 688 O O . ARG A 1 88 ? 1.773 -11.5 -17.188 1 95.06 88 ARG A O 1
ATOM 695 N N . PHE A 1 89 ? 1.746 -10.578 -15.172 1 95.25 89 PHE A N 1
ATOM 696 C CA . PHE A 1 89 ? 0.292 -10.477 -15.109 1 95.25 89 PHE A CA 1
ATOM 697 C C . PHE A 1 89 ? -0.137 -9.391 -14.133 1 95.25 89 PHE A C 1
ATOM 699 O O . PHE A 1 89 ? 0.626 -9.016 -13.242 1 95.25 89 PHE A O 1
ATOM 706 N N . CYS A 1 90 ? -1.34 -8.922 -14.391 1 96.81 90 CYS A N 1
ATOM 707 C CA . CYS A 1 90 ? -1.946 -7.879 -13.57 1 96.81 90 CYS A CA 1
ATOM 708 C C . CYS A 1 90 ? -3.189 -8.391 -12.859 1 96.81 90 CYS A C 1
ATOM 710 O O . CYS A 1 90 ? -3.963 -9.164 -13.43 1 96.81 90 CYS A O 1
ATOM 712 N N . CYS A 1 91 ? -3.309 -7.988 -11.617 1 97.44 91 CYS A N 1
ATOM 713 C CA . CYS A 1 91 ? -4.512 -8.258 -10.836 1 97.44 91 CYS A CA 1
ATOM 714 C C . CYS A 1 91 ? -5.293 -6.969 -10.578 1 97.44 91 CYS A C 1
ATOM 716 O O . CYS A 1 91 ? -4.754 -6.02 -10.008 1 97.44 91 CYS A O 1
ATOM 718 N N . ASP A 1 92 ? -6.539 -7.023 -10.977 1 98.31 92 ASP A N 1
ATOM 719 C CA . ASP A 1 92 ? -7.473 -5.961 -10.609 1 98.31 92 ASP A CA 1
ATOM 720 C C . ASP A 1 92 ? -8.336 -6.375 -9.422 1 98.31 92 ASP A C 1
ATOM 722 O O . ASP A 1 92 ? -8.812 -7.508 -9.359 1 98.31 92 ASP A O 1
ATOM 726 N N . TYR A 1 93 ? -8.469 -5.426 -8.5 1 98.75 93 TYR A N 1
ATOM 727 C CA . TYR A 1 93 ? -9.258 -5.715 -7.309 1 98.75 93 TYR A CA 1
ATOM 728 C C . TYR A 1 93 ? -10.383 -4.699 -7.133 1 98.75 93 TYR A C 1
ATOM 730 O O . TYR A 1 93 ? -10.188 -3.506 -7.379 1 98.75 93 TYR A O 1
ATOM 738 N N . GLU A 1 94 ? -11.492 -5.172 -6.691 1 98.88 94 GLU A N 1
ATOM 739 C CA . GLU A 1 94 ? -12.57 -4.355 -6.133 1 98.88 94 GLU A CA 1
ATOM 740 C C . GLU A 1 94 ? -12.938 -4.816 -4.727 1 98.88 94 GLU A C 1
ATOM 742 O O . GLU A 1 94 ? -13.234 -5.992 -4.508 1 98.88 94 GLU A O 1
ATOM 747 N N . ILE A 1 95 ? -12.875 -3.928 -3.799 1 98.94 95 ILE A N 1
ATOM 748 C CA . ILE A 1 95 ? -13.25 -4.219 -2.422 1 98.94 95 ILE A CA 1
ATOM 749 C C . ILE A 1 95 ? -14.594 -3.562 -2.107 1 98.94 95 ILE A C 1
ATOM 751 O O . ILE A 1 95 ? -14.742 -2.346 -2.24 1 98.94 95 ILE A O 1
ATOM 755 N N . SER A 1 96 ? -15.523 -4.348 -1.66 1 98.88 96 SER A N 1
ATOM 756 C CA . SER A 1 96 ? -16.859 -3.83 -1.381 1 98.88 96 SER A CA 1
ATOM 757 C C . SER A 1 96 ? -17.391 -4.371 -0.061 1 98.88 96 SER A C 1
ATOM 759 O O . SER A 1 96 ? -16.906 -5.383 0.446 1 98.88 96 SER A O 1
ATOM 761 N N . GLN A 1 97 ? -18.359 -3.666 0.467 1 98.69 97 GLN A N 1
ATOM 762 C CA . GLN A 1 97 ? -19.125 -4.164 1.61 1 98.69 97 GLN A CA 1
ATOM 763 C C . GLN A 1 97 ? -20.016 -5.336 1.211 1 98.69 97 GLN A C 1
ATOM 765 O O . GLN A 1 97 ? -20.734 -5.262 0.218 1 98.69 97 GLN A O 1
ATOM 770 N N . ALA A 1 98 ? -19.953 -6.367 2.004 1 98.25 98 ALA A N 1
ATOM 771 C CA . ALA A 1 98 ? -20.656 -7.598 1.638 1 98.25 98 ALA A CA 1
ATOM 772 C C . ALA A 1 98 ? -22.172 -7.395 1.633 1 98.25 98 ALA A C 1
ATOM 774 O O . ALA A 1 98 ? -22.859 -7.871 0.732 1 98.25 98 ALA A O 1
ATOM 775 N N . GLU A 1 99 ? -22.656 -6.672 2.613 1 96.31 99 GLU A N 1
ATOM 776 C CA . GLU A 1 99 ? -24.109 -6.551 2.766 1 96.31 99 GLU A CA 1
ATOM 777 C C . GLU A 1 99 ? -24.672 -5.469 1.849 1 96.31 99 GLU A C 1
ATOM 779 O O . GLU A 1 99 ? -25.641 -5.699 1.13 1 96.31 99 GLU A O 1
ATOM 784 N N . SER A 1 100 ? -24.062 -4.285 1.785 1 97.44 100 SER A N 1
ATOM 785 C CA . SER A 1 100 ? -24.594 -3.141 1.053 1 97.44 100 SER A CA 1
ATOM 786 C C . SER A 1 100 ? -24.094 -3.125 -0.388 1 97.44 100 SER A C 1
ATOM 788 O O . SER A 1 100 ? -24.609 -2.387 -1.225 1 97.44 100 SER A O 1
ATOM 790 N N . ALA A 1 101 ? -23.047 -3.867 -0.676 1 97.62 101 ALA A N 1
ATOM 791 C CA . ALA A 1 101 ? -22.391 -3.91 -1.984 1 97.62 101 ALA A CA 1
ATOM 792 C C . ALA A 1 101 ? -21.719 -2.582 -2.305 1 97.62 101 ALA A C 1
ATOM 794 O O . ALA A 1 101 ? -21.25 -2.369 -3.428 1 97.62 101 ALA A O 1
ATOM 795 N N . GLN A 1 102 ? -21.656 -1.737 -1.326 1 98.44 102 GLN A N 1
ATOM 796 C CA . GLN A 1 102 ? -20.984 -0.466 -1.543 1 98.44 102 GLN A CA 1
ATOM 797 C C . GLN A 1 102 ? -19.5 -0.682 -1.893 1 98.44 102 GLN A C 1
ATOM 799 O O . GLN A 1 102 ? -18.797 -1.414 -1.199 1 98.44 102 GLN A O 1
ATOM 804 N N . LEU A 1 103 ? -19.078 -0.019 -2.992 1 98.88 103 LEU A N 1
ATOM 805 C CA . LEU A 1 103 ? -17.672 -0.062 -3.367 1 98.88 103 LEU A CA 1
ATOM 806 C C . LEU A 1 103 ? -16.828 0.788 -2.42 1 98.88 103 LEU A C 1
ATOM 808 O O . LEU A 1 103 ? -17.141 1.959 -2.189 1 98.88 103 LEU A O 1
ATOM 812 N N . LEU A 1 104 ? -15.75 0.182 -1.88 1 98.81 10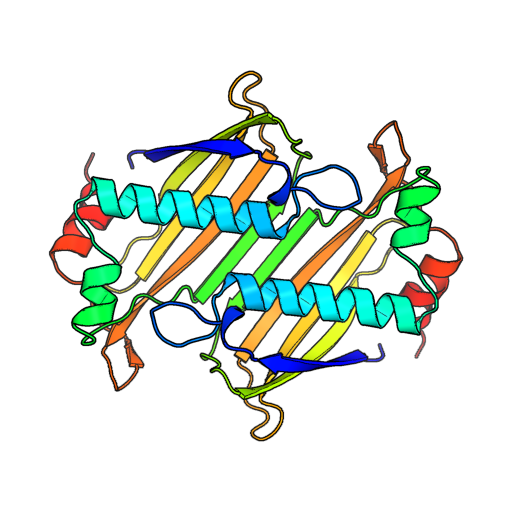4 LEU A N 1
ATOM 813 C CA . LEU A 1 104 ? -14.914 0.868 -0.907 1 98.81 104 LEU A CA 1
ATOM 814 C C . LEU A 1 104 ? -13.57 1.247 -1.522 1 98.81 104 LEU A C 1
ATOM 816 O O . LEU A 1 104 ? -13.008 2.295 -1.196 1 98.81 104 LEU A O 1
ATOM 820 N N . ALA A 1 105 ? -13.055 0.411 -2.363 1 98.88 105 ALA A N 1
ATOM 821 C CA . ALA A 1 105 ? -11.75 0.66 -2.959 1 98.88 105 ALA A CA 1
ATOM 822 C C . ALA A 1 105 ? -11.57 -0.146 -4.242 1 98.88 105 ALA A C 1
ATOM 824 O O . ALA A 1 105 ? -12.211 -1.181 -4.43 1 98.88 105 ALA A O 1
ATOM 825 N N . ARG A 1 106 ? -10.766 0.357 -5.141 1 98.88 106 ARG A N 1
ATOM 826 C CA . ARG A 1 106 ? -10.266 -0.338 -6.32 1 98.88 106 ARG A CA 1
ATOM 827 C C . ARG A 1 106 ? -8.734 -0.326 -6.348 1 98.88 106 ARG A C 1
ATOM 829 O O . ARG A 1 106 ? -8.117 0.7 -6.07 1 98.88 106 ARG A O 1
ATOM 836 N N . ALA A 1 107 ? -8.203 -1.458 -6.648 1 98.88 107 ALA A N 1
ATOM 837 C CA . ALA A 1 107 ? -6.742 -1.55 -6.625 1 98.88 107 ALA A CA 1
ATOM 838 C C . ALA A 1 107 ? -6.227 -2.367 -7.805 1 98.88 107 ALA A C 1
ATOM 840 O O . ALA A 1 107 ? -6.996 -3.051 -8.484 1 98.88 107 ALA A O 1
ATOM 841 N N . GLN A 1 108 ? -4.953 -2.188 -8.086 1 98.75 108 GLN A N 1
ATOM 842 C CA . GLN A 1 108 ? -4.258 -2.949 -9.117 1 98.75 108 GLN A CA 1
ATOM 843 C C . GLN A 1 108 ? -2.834 -3.291 -8.688 1 98.75 108 GLN A C 1
ATOM 845 O O . GLN A 1 108 ? -2.135 -2.451 -8.117 1 98.75 108 GLN A O 1
ATOM 850 N N . THR A 1 109 ? -2.445 -4.504 -8.898 1 98.62 109 THR A N 1
ATOM 851 C CA . THR A 1 109 ? -1.062 -4.918 -8.68 1 98.62 109 THR A CA 1
ATOM 852 C C . THR A 1 109 ? -0.49 -5.566 -9.938 1 98.62 109 THR A C 1
ATOM 854 O O . THR A 1 109 ? -1.213 -6.234 -10.68 1 98.62 109 THR A O 1
ATOM 857 N N . HIS A 1 110 ? 0.83 -5.371 -10.172 1 98.38 110 HIS A N 1
ATOM 858 C CA . HIS A 1 110 ? 1.552 -5.977 -11.281 1 98.38 110 HIS A CA 1
ATOM 859 C C . HIS A 1 110 ? 2.637 -6.926 -10.789 1 98.38 110 HIS A C 1
ATOM 861 O O . HIS A 1 110 ? 3.453 -6.555 -9.945 1 98.38 110 HIS A O 1
ATOM 867 N N . HIS A 1 111 ? 2.6 -8.109 -11.32 1 97.44 111 HIS A N 1
ATOM 868 C CA . HIS A 1 111 ? 3.598 -9.117 -10.977 1 97.44 111 HIS A CA 1
ATOM 869 C C . HIS A 1 111 ? 4.434 -9.492 -12.195 1 97.44 111 HIS A C 1
ATOM 871 O O . HIS A 1 111 ? 3.914 -9.578 -13.312 1 97.44 111 HIS A O 1
ATOM 877 N N . VAL A 1 112 ? 5.695 -9.742 -11.93 1 97.12 112 VAL A N 1
ATOM 878 C CA . VAL A 1 112 ? 6.574 -10.227 -12.992 1 97.12 112 VAL A CA 1
ATOM 879 C C . VAL A 1 112 ? 7.293 -11.492 -12.531 1 97.12 112 VAL A C 1
ATOM 881 O O . VAL A 1 112 ? 7.414 -11.742 -11.328 1 97.12 112 VAL A O 1
ATOM 884 N N . CYS A 1 113 ? 7.656 -12.266 -13.484 1 96.69 113 CYS A N 1
ATOM 885 C CA . CYS A 1 113 ? 8.43 -13.461 -13.188 1 96.69 113 CYS A CA 1
ATOM 886 C C . CYS A 1 113 ? 9.906 -13.25 -13.477 1 96.69 113 CYS A C 1
ATOM 888 O O . CYS A 1 113 ? 10.273 -12.797 -14.562 1 96.69 113 CYS A O 1
ATOM 890 N N . ILE A 1 114 ? 10.711 -13.578 -12.492 1 97.06 114 ILE A N 1
ATOM 891 C CA . ILE A 1 114 ? 12.148 -13.438 -12.703 1 97.06 114 ILE A CA 1
ATOM 892 C C . ILE A 1 114 ? 12.859 -14.734 -12.312 1 97.06 114 ILE A C 1
ATOM 894 O O . ILE A 1 114 ? 12.414 -15.445 -11.398 1 97.06 114 ILE A O 1
ATOM 898 N N . ALA A 1 115 ? 13.945 -14.977 -13.039 1 96.25 115 ALA A N 1
ATOM 899 C CA . ALA A 1 115 ? 14.797 -16.109 -12.688 1 96.25 115 ALA A CA 1
ATOM 900 C C . ALA A 1 115 ? 15.789 -15.727 -11.594 1 96.25 115 ALA A C 1
ATOM 902 O O . ALA A 1 115 ? 16.344 -14.625 -11.602 1 96.25 115 ALA A O 1
ATOM 903 N N . LEU A 1 116 ? 16.078 -16.656 -10.727 1 94.19 116 LEU A N 1
ATOM 904 C CA . LEU A 1 116 ? 17.047 -16.469 -9.656 1 94.19 116 LEU A CA 1
ATOM 905 C C . LEU A 1 116 ? 18.266 -17.344 -9.867 1 94.19 116 LEU A C 1
ATOM 907 O O . LEU A 1 116 ? 18.172 -18.422 -10.469 1 94.19 116 LEU A O 1
ATOM 911 N N . PRO A 1 117 ? 19.422 -16.828 -9.516 1 92.44 117 PRO A N 1
ATOM 912 C CA . PRO A 1 117 ? 19.688 -15.641 -8.703 1 92.44 117 PRO A CA 1
ATOM 913 C C . PRO A 1 117 ? 19.922 -14.391 -9.547 1 92.44 117 PRO A C 1
ATOM 915 O O . PRO A 1 117 ? 20.047 -13.297 -9 1 92.44 117 PRO A O 1
ATOM 918 N N . GLU A 1 118 ? 19.891 -14.508 -10.805 1 93.19 118 GLU A N 1
ATOM 919 C CA . GLU A 1 118 ? 20.266 -13.406 -11.68 1 93.19 118 GLU A CA 1
ATOM 920 C C . GLU A 1 118 ? 19.219 -12.305 -11.664 1 93.19 118 GLU A C 1
ATOM 922 O O . GLU A 1 118 ? 19.5 -11.164 -12.047 1 93.19 118 GLU A O 1
ATOM 927 N N . ARG A 1 119 ? 18.062 -12.641 -11.32 1 93.31 119 ARG A N 1
ATOM 928 C CA . ARG A 1 119 ? 16.938 -11.711 -11.242 1 93.31 119 ARG A CA 1
ATOM 929 C C . ARG A 1 119 ? 16.625 -11.102 -12.609 1 93.31 119 ARG A C 1
ATOM 931 O O . ARG A 1 119 ? 16.438 -9.891 -12.727 1 93.31 119 ARG A O 1
ATOM 938 N N . LYS A 1 120 ? 16.688 -11.953 -13.594 1 96.19 120 LYS A N 1
ATOM 939 C CA . LYS A 1 120 ? 16.344 -11.562 -14.953 1 96.19 120 LYS A CA 1
ATOM 940 C C . LYS A 1 120 ? 14.938 -12.039 -15.312 1 96.19 120 LYS A C 1
ATOM 942 O O . LYS A 1 120 ? 14.469 -13.055 -14.797 1 96.19 120 LYS A O 1
ATOM 947 N N . LYS A 1 121 ? 14.406 -11.281 -16.219 1 96.88 121 LYS A N 1
ATOM 948 C CA . LYS A 1 121 ? 13.078 -11.648 -16.688 1 96.88 121 LYS A CA 1
ATOM 949 C C . LYS A 1 121 ? 13.039 -13.094 -17.156 1 96.88 121 LYS A C 1
ATOM 951 O O . LYS A 1 121 ? 13.945 -13.547 -17.875 1 96.88 121 LYS A O 1
ATOM 956 N N . ALA A 1 122 ? 11.992 -13.82 -16.781 1 96.06 122 ALA A N 1
ATOM 957 C CA . ALA A 1 122 ? 11.82 -15.227 -17.125 1 96.06 122 ALA A CA 1
ATOM 958 C C . ALA A 1 122 ? 10.352 -15.547 -17.391 1 96.06 122 ALA A C 1
ATOM 960 O O . ALA A 1 122 ? 9.461 -14.852 -16.906 1 96.06 122 ALA A O 1
ATOM 961 N N . PRO A 1 123 ? 10.148 -16.578 -18.172 1 94.31 123 PRO A N 1
ATOM 962 C CA . PRO A 1 123 ? 8.75 -16.969 -18.391 1 94.31 123 PRO A CA 1
ATOM 963 C C . PRO A 1 123 ? 8.117 -17.594 -17.141 1 94.31 123 PRO A C 1
ATOM 965 O O . PRO A 1 123 ? 8.797 -18.281 -16.375 1 94.31 123 PRO A O 1
ATOM 968 N N . LEU A 1 124 ? 6.777 -17.344 -17.062 1 92.88 124 LEU A N 1
ATOM 969 C CA . LEU A 1 124 ? 6.023 -18.062 -16.047 1 92.88 124 LEU A CA 1
ATOM 970 C C . LEU A 1 124 ? 6.078 -19.562 -16.281 1 92.88 124 LEU A C 1
ATOM 972 O O . LEU A 1 124 ? 5.988 -20.031 -17.422 1 92.88 124 LEU A O 1
ATOM 976 N N . PRO A 1 125 ? 6.188 -20.312 -15.18 1 90.62 125 PRO A N 1
ATOM 977 C CA . PRO A 1 125 ? 6.074 -21.766 -15.352 1 90.62 125 PRO A CA 1
ATOM 978 C C . PRO A 1 125 ? 4.715 -22.188 -15.906 1 90.62 125 PRO A C 1
ATOM 980 O O . PRO A 1 125 ? 3.727 -21.469 -15.75 1 90.62 125 PRO A O 1
ATOM 983 N N . GLN A 1 126 ? 4.648 -23.328 -16.484 1 89.75 126 GLN A N 1
ATOM 984 C CA . GLN A 1 126 ? 3.486 -23.797 -17.25 1 89.75 126 GLN A CA 1
ATOM 985 C C . GLN A 1 126 ? 2.23 -23.797 -16.375 1 89.75 126 GLN A C 1
ATOM 987 O O . GLN A 1 126 ? 1.165 -23.359 -16.812 1 89.75 126 GLN A O 1
ATOM 992 N N . PRO A 1 127 ? 2.332 -24.281 -15.125 1 89.56 127 PRO A N 1
ATOM 993 C CA . PRO A 1 127 ? 1.109 -24.266 -14.32 1 89.56 127 PRO A CA 1
ATOM 994 C C . PRO A 1 127 ? 0.554 -22.859 -14.117 1 89.56 127 PRO A C 1
ATOM 996 O O . PRO A 1 127 ? -0.665 -22.672 -14.062 1 89.56 127 PRO A O 1
ATOM 999 N N . TRP A 1 128 ? 1.44 -21.891 -14.016 1 89.62 128 TRP A N 1
ATOM 1000 C CA . TRP A 1 128 ? 1.022 -20.5 -13.852 1 89.62 128 TRP A CA 1
ATOM 1001 C C . TRP A 1 128 ? 0.417 -19.969 -15.148 1 89.62 128 TRP A C 1
ATOM 1003 O O . TRP A 1 128 ? -0.616 -19.297 -15.117 1 89.62 128 TRP A O 1
ATOM 1013 N N . GLN A 1 129 ? 1.075 -20.25 -16.188 1 89.31 129 GLN A N 1
ATOM 1014 C CA . GLN A 1 129 ? 0.56 -19.812 -17.484 1 89.31 129 GLN A CA 1
ATOM 1015 C C . GLN A 1 129 ? -0.847 -20.344 -17.719 1 89.31 129 GLN A C 1
ATOM 1017 O O . GLN A 1 129 ? -1.725 -19.625 -18.188 1 89.31 129 GLN A O 1
ATOM 1022 N N . THR A 1 130 ? -1.019 -21.578 -17.422 1 87.69 130 THR A N 1
ATOM 1023 C CA . THR A 1 130 ? -2.316 -22.219 -17.609 1 87.69 130 THR A CA 1
ATOM 1024 C C . THR A 1 130 ? -3.385 -21.531 -16.766 1 87.69 130 THR A C 1
ATOM 1026 O O . THR A 1 130 ? -4.48 -21.25 -17.25 1 87.69 130 THR A O 1
ATOM 1029 N N . ALA A 1 131 ? -3.012 -21.281 -15.492 1 87.19 131 ALA A N 1
ATOM 1030 C CA . ALA A 1 131 ? -3.965 -20.672 -14.57 1 87.19 131 ALA A CA 1
ATOM 1031 C C . ALA A 1 131 ? -4.301 -19.25 -14.984 1 87.19 131 ALA A C 1
ATOM 1033 O O . ALA A 1 131 ? -5.441 -18.812 -14.844 1 87.19 131 ALA A O 1
ATOM 1034 N N . ILE A 1 132 ? -3.34 -18.531 -15.477 1 86.12 132 ILE A N 1
ATOM 1035 C CA . ILE A 1 132 ? -3.484 -17.109 -15.797 1 86.12 132 ILE A CA 1
ATOM 1036 C C . ILE A 1 132 ? -4.09 -16.953 -17.188 1 86.12 132 ILE A C 1
ATOM 1038 O O . ILE A 1 132 ? -4.938 -16.094 -17.406 1 86.12 132 ILE A O 1
ATOM 1042 N N . CYS A 1 133 ? -3.529 -17.672 -18.234 1 72.75 133 CYS A N 1
ATOM 1043 C CA . CYS A 1 133 ? -3.988 -17.578 -19.625 1 72.75 133 CYS A CA 1
ATOM 1044 C C . CYS A 1 133 ? -5.332 -18.266 -19.812 1 72.75 133 CYS A C 1
ATOM 1046 O O . CYS A 1 133 ? -6.145 -17.859 -20.625 1 72.75 133 CYS A O 1
ATOM 1048 N N . ASP A 1 134 ? -5.43 -19.453 -19.203 1 62.56 134 ASP A N 1
ATOM 1049 C CA . ASP A 1 134 ? -6.711 -20.141 -19.359 1 62.56 134 ASP A CA 1
ATOM 1050 C C . ASP A 1 134 ? -7.867 -19.25 -18.922 1 62.56 134 ASP A C 1
ATOM 1052 O O . ASP A 1 134 ? -9.023 -19.5 -19.266 1 62.56 134 ASP A O 1
ATOM 1056 N N . LEU A 1 135 ? -7.574 -18.297 -18.203 1 56.16 135 LEU A N 1
ATOM 1057 C CA . LEU A 1 135 ? -8.656 -17.406 -17.812 1 56.16 135 LEU A CA 1
ATOM 1058 C C . LEU A 1 135 ? -9.086 -16.531 -18.984 1 56.16 135 LEU A C 1
ATOM 1060 O O . LEU A 1 135 ? -10.141 -15.883 -18.922 1 56.16 135 LEU A O 1
ATOM 1064 N N . ASP A 1 136 ? -8.242 -16.297 -19.906 1 47.81 136 ASP A N 1
ATOM 1065 C CA . ASP A 1 136 ? -8.617 -15.57 -21.109 1 47.81 136 ASP A CA 1
ATOM 1066 C C . ASP A 1 136 ? -9.539 -16.406 -22 1 47.81 136 ASP A C 1
ATOM 1068 O O . ASP A 1 136 ? -9.977 -15.945 -23.062 1 47.81 136 ASP A O 1
ATOM 1072 N N . HIS A 1 137 ? -9.727 -17.75 -21.875 1 41.06 137 HIS A N 1
ATOM 1073 C CA . HIS A 1 137 ? -10.539 -18.422 -22.875 1 41.06 137 HIS A CA 1
ATOM 1074 C C . HIS A 1 137 ? -12.023 -18.188 -22.641 1 41.06 137 HIS A C 1
ATOM 1076 O O . HIS A 1 137 ? -12.539 -18.484 -21.562 1 41.06 137 HIS A O 1
ATOM 1082 N N . PRO A 1 138 ? -12.648 -17.391 -23.5 1 38.31 138 PRO A N 1
ATOM 1083 C CA . PRO A 1 138 ? -14.109 -17.5 -23.547 1 38.31 138 PRO A CA 1
ATOM 1084 C C . PRO A 1 138 ? -14.594 -18.922 -23.734 1 38.31 138 PRO A C 1
ATOM 1086 O O . PRO A 1 138 ? -13.883 -19.75 -24.312 1 38.31 138 PRO A O 1
ATOM 1089 N N . MET B 1 1 ? 10.359 23.203 -4.129 1 59.81 1 MET B N 1
ATOM 1090 C CA . MET B 1 1 ? 9.703 22.719 -2.914 1 59.81 1 MET B CA 1
ATOM 1091 C C . MET B 1 1 ? 10.648 21.828 -2.107 1 59.81 1 MET B C 1
ATOM 1093 O O . MET B 1 1 ? 11.5 21.141 -2.676 1 59.81 1 MET B O 1
ATOM 1097 N N . GLY B 1 2 ? 10.828 22.219 -0.784 1 83.06 2 GLY B N 1
ATOM 1098 C CA . GLY B 1 2 ? 11.875 21.531 -0.052 1 83.06 2 GLY B CA 1
ATOM 1099 C C . GLY B 1 2 ? 11.562 20.062 0.186 1 83.06 2 GLY B C 1
ATOM 1100 O O . GLY B 1 2 ? 10.398 19.672 0.22 1 83.06 2 GLY B O 1
ATOM 1101 N N . THR B 1 3 ? 12.5 19.266 0.033 1 93.44 3 THR B N 1
ATOM 1102 C CA . THR B 1 3 ? 12.438 17.828 0.258 1 93.44 3 THR B CA 1
ATOM 1103 C C . THR B 1 3 ? 12.734 17.484 1.717 1 93.44 3 THR B C 1
ATOM 1105 O O . THR B 1 3 ? 13.656 18.062 2.312 1 93.44 3 THR B O 1
ATOM 1108 N N . PHE B 1 4 ? 11.82 16.75 2.354 1 97 4 PHE B N 1
ATOM 1109 C CA . PHE B 1 4 ? 12.031 16.219 3.693 1 97 4 PHE B CA 1
ATOM 1110 C C . PHE B 1 4 ? 12.555 14.789 3.627 1 97 4 PHE B C 1
ATOM 1112 O O . PHE B 1 4 ? 12.047 13.961 2.867 1 97 4 PHE B O 1
ATOM 1119 N N . THR B 1 5 ? 13.586 14.469 4.469 1 98.56 5 THR B N 1
ATOM 1120 C CA . THR B 1 5 ? 14.172 13.133 4.434 1 98.56 5 THR B CA 1
ATOM 1121 C C . THR B 1 5 ? 13.93 12.398 5.746 1 98.56 5 THR B C 1
ATOM 1123 O O . THR B 1 5 ? 14.203 12.93 6.824 1 98.56 5 THR B O 1
ATOM 1126 N N . TYR B 1 6 ? 13.391 11.258 5.66 1 98.69 6 TYR B N 1
ATOM 1127 C CA . TYR B 1 6 ? 13.18 10.328 6.766 1 98.69 6 TYR B CA 1
ATOM 1128 C C . TYR B 1 6 ? 14.078 9.109 6.633 1 98.69 6 TYR B C 1
ATOM 1130 O O . TYR B 1 6 ? 14.086 8.445 5.59 1 98.69 6 TYR B O 1
ATOM 1138 N N . GLU B 1 7 ? 14.898 8.844 7.695 1 98.69 7 GLU B N 1
ATOM 1139 C CA . GLU B 1 7 ? 15.766 7.664 7.691 1 98.69 7 GLU B CA 1
ATOM 1140 C C . GLU B 1 7 ? 15.117 6.508 8.453 1 98.69 7 GLU B C 1
ATOM 1142 O O . GLU B 1 7 ? 14.562 6.703 9.531 1 98.69 7 GLU B O 1
ATOM 1147 N N . ARG B 1 8 ? 15.242 5.332 7.844 1 98.31 8 ARG B N 1
ATOM 1148 C CA . ARG B 1 8 ? 14.539 4.184 8.406 1 98.31 8 ARG B CA 1
ATOM 1149 C C . ARG B 1 8 ? 15.375 2.916 8.297 1 98.31 8 ARG B C 1
ATOM 1151 O O . ARG B 1 8 ? 15.812 2.547 7.199 1 98.31 8 ARG B O 1
ATOM 1158 N N . GLN B 1 9 ? 15.672 2.264 9.43 1 98.56 9 GLN B N 1
ATOM 1159 C CA . GLN B 1 9 ? 16.297 0.947 9.414 1 98.56 9 GLN B CA 1
ATOM 1160 C C . GLN B 1 9 ? 15.281 -0.147 9.109 1 98.56 9 GLN B C 1
ATOM 1162 O O . GLN B 1 9 ? 14.156 -0.116 9.609 1 98.56 9 GLN B O 1
ATOM 1167 N N . VAL B 1 10 ? 15.727 -1.088 8.266 1 98.81 10 VAL B N 1
ATOM 1168 C CA . VAL B 1 10 ? 14.891 -2.248 7.98 1 98.81 10 VAL B CA 1
ATOM 1169 C C . VAL B 1 10 ? 15.102 -3.312 9.055 1 98.81 10 VAL B C 1
ATOM 1171 O O . VAL B 1 10 ? 16.234 -3.764 9.281 1 98.81 10 VAL B O 1
ATOM 1174 N N . TYR B 1 11 ? 14.047 -3.729 9.68 1 98.75 11 TYR B N 1
ATOM 1175 C CA . TYR B 1 11 ? 14.086 -4.781 10.688 1 98.75 11 TYR B CA 1
ATOM 1176 C C . TYR B 1 11 ? 13.508 -6.082 10.148 1 98.75 11 TYR B C 1
ATOM 1178 O O . TYR B 1 11 ? 12.945 -6.105 9.047 1 98.75 11 TYR B O 1
ATOM 1186 N N . LEU B 1 12 ? 13.648 -7.117 10.898 1 98.56 12 LEU B N 1
ATOM 1187 C CA . LEU B 1 12 ? 13.195 -8.438 10.477 1 98.56 12 LEU B CA 1
ATOM 1188 C C . LEU B 1 12 ? 11.703 -8.422 10.172 1 98.56 12 LEU B C 1
ATOM 1190 O O . LEU B 1 12 ? 11.25 -9.008 9.188 1 98.56 12 LEU B O 1
ATOM 1194 N N . ALA B 1 13 ? 10.867 -7.773 10.938 1 98.25 13 ALA B N 1
ATOM 1195 C CA . ALA B 1 13 ? 9.414 -7.742 10.82 1 98.25 13 ALA B CA 1
ATOM 1196 C C . ALA B 1 13 ? 8.977 -7.031 9.547 1 98.25 13 ALA B C 1
ATOM 1198 O O . ALA B 1 13 ? 7.82 -7.137 9.133 1 98.25 13 ALA B O 1
ATOM 1199 N N . ASP B 1 14 ? 9.898 -6.266 8.898 1 98.62 14 ASP B N 1
ATOM 1200 C CA . ASP B 1 14 ? 9.594 -5.562 7.664 1 98.62 14 ASP B CA 1
ATOM 1201 C C . ASP B 1 14 ? 9.688 -6.5 6.461 1 98.62 14 ASP B C 1
ATOM 1203 O O . ASP B 1 14 ? 9.281 -6.137 5.352 1 98.62 14 ASP B O 1
ATOM 1207 N N . THR B 1 15 ? 10.312 -7.703 6.668 1 98.5 15 THR B N 1
ATOM 1208 C CA . THR B 1 15 ? 10.625 -8.594 5.559 1 98.5 15 THR B CA 1
ATOM 1209 C C . THR B 1 15 ? 9.609 -9.734 5.48 1 98.5 15 THR B C 1
ATOM 1211 O O . THR B 1 15 ? 8.75 -9.875 6.355 1 98.5 15 THR B O 1
ATOM 1214 N N . ASP B 1 16 ? 9.648 -10.453 4.367 1 97.25 16 ASP B N 1
ATOM 1215 C CA . ASP B 1 16 ? 8.742 -11.586 4.172 1 97.25 16 ASP B CA 1
ATOM 1216 C C . ASP B 1 16 ? 9.523 -12.875 3.949 1 97.25 16 ASP B C 1
ATOM 1218 O O . ASP B 1 16 ? 10.742 -12.914 4.137 1 97.25 16 ASP B O 1
ATOM 1222 N N . GLY B 1 17 ? 8.812 -13.953 3.66 1 95.38 17 GLY B N 1
ATOM 1223 C CA . GLY B 1 17 ? 9.398 -15.281 3.539 1 95.38 17 GLY B CA 1
ATOM 1224 C C . GLY B 1 17 ? 10.406 -15.383 2.412 1 95.38 17 GLY B C 1
ATOM 1225 O O . GLY B 1 17 ? 11.195 -16.328 2.365 1 95.38 17 GLY B O 1
ATOM 1226 N N . ALA B 1 18 ? 10.359 -14.422 1.436 1 95 18 ALA B N 1
ATOM 1227 C CA . ALA B 1 18 ? 11.312 -14.422 0.328 1 95 18 ALA B CA 1
ATOM 1228 C C . ALA B 1 18 ? 12.617 -13.734 0.726 1 95 18 ALA B C 1
ATOM 1230 O O . ALA B 1 18 ? 13.539 -13.625 -0.084 1 95 18 ALA B O 1
ATOM 1231 N N . GLY B 1 19 ? 12.648 -13.172 1.976 1 96.44 19 GLY B N 1
ATOM 1232 C CA . GLY B 1 19 ? 13.875 -12.594 2.504 1 96.44 19 GLY B CA 1
ATOM 1233 C C . GLY B 1 19 ? 14.055 -11.133 2.145 1 96.44 19 GLY B C 1
ATOM 1234 O O . GLY B 1 19 ? 15.156 -10.594 2.264 1 96.44 19 GLY B O 1
ATOM 1235 N N . VAL B 1 20 ? 13.078 -10.508 1.667 1 97.88 20 VAL B N 1
ATOM 1236 C CA . VAL B 1 20 ? 13.156 -9.102 1.274 1 97.88 20 VAL B CA 1
ATOM 1237 C C . VAL B 1 20 ? 12.055 -8.312 1.978 1 97.88 20 VAL B C 1
ATOM 1239 O O . VAL B 1 20 ? 11.148 -8.891 2.58 1 97.88 20 VAL B O 1
ATOM 1242 N N . VAL B 1 21 ? 12.195 -7 1.954 1 98.75 21 VAL B N 1
ATOM 1243 C CA . VAL B 1 21 ? 11.133 -6.16 2.512 1 98.75 21 VAL B CA 1
ATOM 1244 C C . VAL B 1 21 ? 9.82 -6.441 1.792 1 98.75 21 VAL B C 1
ATOM 1246 O O . VAL B 1 21 ? 9.766 -6.449 0.56 1 98.75 21 VAL B O 1
ATOM 1249 N N . TYR B 1 22 ? 8.75 -6.676 2.605 1 98.62 22 TYR B N 1
ATOM 1250 C CA . TYR B 1 22 ? 7.406 -6.887 2.09 1 98.62 22 TYR B CA 1
ATOM 1251 C C . TYR B 1 22 ? 6.891 -5.637 1.388 1 98.62 22 TYR B C 1
ATOM 1253 O O . TYR B 1 22 ? 7.105 -4.516 1.862 1 98.62 22 TYR B O 1
ATOM 1261 N N . PHE B 1 23 ? 6.199 -5.805 0.202 1 98.25 23 PHE B N 1
ATOM 1262 C CA . PHE B 1 23 ? 5.828 -4.664 -0.628 1 98.25 23 PHE B CA 1
ATOM 1263 C C . PHE B 1 23 ? 5.043 -3.641 0.181 1 98.25 23 PHE B C 1
ATOM 1265 O O . PHE B 1 23 ? 5.27 -2.436 0.051 1 98.25 23 PHE B O 1
ATOM 1272 N N . ASN B 1 24 ? 4.141 -4.156 0.955 1 98.38 24 ASN B N 1
ATOM 1273 C CA . ASN B 1 24 ? 3.268 -3.299 1.749 1 98.38 24 ASN B CA 1
ATOM 1274 C C . ASN B 1 24 ? 4.062 -2.463 2.75 1 98.38 24 ASN B C 1
ATOM 1276 O O . ASN B 1 24 ? 3.658 -1.352 3.096 1 98.38 24 ASN B O 1
ATOM 1280 N N . GLN B 1 25 ? 5.156 -2.957 3.189 1 98.62 25 GLN B N 1
ATOM 1281 C CA . GLN B 1 25 ? 5.98 -2.256 4.168 1 98.62 25 GLN B CA 1
ATOM 1282 C C . GLN B 1 25 ? 6.648 -1.03 3.553 1 98.62 25 GLN B C 1
ATOM 1284 O O . GLN B 1 25 ? 6.883 -0.033 4.238 1 98.62 25 GLN B O 1
ATOM 1289 N N . PHE B 1 26 ? 6.91 -1.039 2.266 1 98.75 26 PHE B N 1
ATOM 1290 C CA . PHE B 1 26 ? 7.422 0.152 1.601 1 98.75 26 PHE B CA 1
ATOM 1291 C C . PHE B 1 26 ? 6.43 1.303 1.708 1 98.75 26 PHE B C 1
ATOM 1293 O O . PHE B 1 26 ? 6.816 2.436 2.004 1 98.75 26 PHE B O 1
ATOM 1300 N N . LEU B 1 27 ? 5.195 1.005 1.506 1 98.5 27 LEU B N 1
ATOM 1301 C CA . LEU B 1 27 ? 4.168 2.035 1.617 1 98.5 27 LEU B CA 1
ATOM 1302 C C . LEU B 1 27 ? 4.027 2.508 3.061 1 98.5 27 LEU B C 1
ATOM 1304 O O . LEU B 1 27 ? 3.783 3.689 3.311 1 98.5 27 LEU B O 1
ATOM 1308 N N . GLN B 1 28 ? 4.176 1.583 3.994 1 98.56 28 GLN B N 1
ATOM 1309 C CA . GLN B 1 28 ? 4.172 1.947 5.406 1 98.56 28 GLN B CA 1
ATOM 1310 C C . GLN B 1 28 ? 5.297 2.93 5.723 1 98.56 28 GLN B C 1
ATOM 1312 O O . GLN B 1 28 ? 5.094 3.893 6.465 1 98.56 28 GLN B O 1
ATOM 1317 N N . MET B 1 29 ? 6.418 2.701 5.18 1 98.88 29 MET B N 1
ATOM 1318 C CA . MET B 1 29 ? 7.559 3.588 5.398 1 98.88 29 MET B CA 1
ATOM 1319 C C . MET B 1 29 ? 7.289 4.973 4.824 1 98.88 29 MET B C 1
ATOM 1321 O O . MET B 1 29 ? 7.719 5.98 5.391 1 98.88 29 MET B O 1
ATOM 1325 N N . CYS B 1 30 ? 6.598 5.02 3.666 1 98.81 30 CYS B N 1
ATOM 1326 C CA . CYS B 1 30 ? 6.18 6.309 3.121 1 98.81 30 CYS B CA 1
ATOM 1327 C C . CYS B 1 30 ? 5.289 7.055 4.105 1 98.81 30 CYS B C 1
ATOM 1329 O O . CYS B 1 30 ? 5.469 8.25 4.328 1 98.81 30 CYS B O 1
ATOM 1331 N N . HIS B 1 31 ? 4.352 6.355 4.688 1 98.44 31 HIS B N 1
ATOM 1332 C CA . HIS B 1 31 ? 3.455 7.004 5.637 1 98.44 31 HIS B CA 1
ATOM 1333 C C . HIS B 1 31 ? 4.203 7.438 6.895 1 98.44 31 HIS B C 1
ATOM 1335 O O . HIS B 1 31 ? 3.895 8.477 7.477 1 98.44 31 HIS B O 1
ATOM 1341 N N . GLU B 1 32 ? 5.164 6.633 7.324 1 98.38 32 GLU B N 1
ATOM 1342 C CA . GLU B 1 32 ? 6.02 7.047 8.438 1 98.38 32 GLU B CA 1
ATOM 1343 C C . GLU B 1 32 ? 6.734 8.352 8.125 1 98.38 32 GLU B C 1
ATOM 1345 O O . GLU B 1 32 ? 6.84 9.234 8.984 1 98.38 32 GLU B O 1
ATOM 1350 N N . ALA B 1 33 ? 7.238 8.461 6.922 1 98.56 33 ALA B N 1
ATOM 1351 C CA . ALA B 1 33 ? 7.871 9.703 6.492 1 98.56 33 ALA B CA 1
ATOM 1352 C C . ALA B 1 33 ? 6.887 10.867 6.535 1 98.56 33 ALA B C 1
ATOM 1354 O O . ALA B 1 33 ? 7.227 11.961 6.992 1 98.56 33 ALA B O 1
ATOM 1355 N N . TYR B 1 34 ? 5.711 10.633 6.086 1 97.56 34 TYR B N 1
ATOM 1356 C CA . TYR B 1 34 ? 4.637 11.625 6.105 1 97.56 34 TYR B CA 1
ATOM 1357 C C . TYR B 1 34 ? 4.367 12.109 7.527 1 97.56 34 TYR B C 1
ATOM 1359 O O . TYR B 1 34 ? 4.355 13.312 7.785 1 97.56 34 TYR B O 1
ATOM 1367 N N . GLU B 1 35 ? 4.199 11.211 8.445 1 97.12 35 GLU B N 1
ATOM 1368 C CA . GLU B 1 35 ? 3.924 11.586 9.836 1 97.12 35 GLU B CA 1
ATOM 1369 C C . GLU B 1 35 ? 5.113 12.312 10.461 1 97.12 35 GLU B C 1
ATOM 1371 O O . GLU B 1 35 ? 4.934 13.227 11.266 1 97.12 35 GLU B O 1
ATOM 1376 N N . SER B 1 36 ? 6.305 11.852 10.133 1 97.5 36 SER B N 1
ATOM 1377 C CA . SER B 1 36 ? 7.504 12.531 10.602 1 97.5 36 SER B CA 1
ATOM 1378 C C . SER B 1 36 ? 7.562 13.969 10.094 1 97.5 36 SER B C 1
ATOM 1380 O O . SER B 1 36 ? 7.926 14.883 10.836 1 97.5 36 SER B O 1
ATOM 1382 N N . TRP B 1 37 ? 7.25 14.141 8.812 1 96.56 37 TRP B N 1
ATOM 1383 C CA . TRP B 1 37 ? 7.207 15.484 8.234 1 96.56 37 TRP B CA 1
ATOM 1384 C C . TRP B 1 37 ? 6.188 16.359 8.961 1 96.56 37 TRP B C 1
ATOM 1386 O O . TRP B 1 37 ? 6.484 17.5 9.328 1 96.56 37 TRP B O 1
ATOM 1396 N N . LEU B 1 38 ? 5.004 15.836 9.188 1 95.12 38 LEU B N 1
ATOM 1397 C CA . LEU B 1 38 ? 3.975 16.562 9.922 1 95.12 38 LEU B CA 1
ATOM 1398 C C . LEU B 1 38 ? 4.5 17.016 11.273 1 95.12 38 LEU B C 1
ATOM 1400 O O . LEU B 1 38 ? 4.27 18.172 11.68 1 95.12 38 LEU B O 1
ATOM 1404 N N . SER B 1 39 ? 5.145 16.078 11.945 1 95.25 39 SER B N 1
ATOM 1405 C CA . SER B 1 39 ? 5.715 16.422 13.25 1 95.25 39 SER B CA 1
ATOM 1406 C C . SER B 1 39 ? 6.711 17.562 13.141 1 95.25 39 SER B C 1
ATOM 1408 O O . SER B 1 39 ? 6.699 18.484 13.961 1 95.25 39 SER B O 1
ATOM 1410 N N . SER B 1 40 ? 7.527 17.516 12.148 1 94.75 40 SER B N 1
ATOM 1411 C CA . SER B 1 40 ? 8.531 18.547 11.953 1 94.75 40 SER B CA 1
ATOM 1412 C C . SER B 1 40 ? 7.891 19.906 11.68 1 94.75 40 SER B C 1
ATOM 1414 O O . SER B 1 40 ? 8.477 20.953 11.977 1 94.75 40 SER B O 1
ATOM 1416 N N . GLU B 1 41 ? 6.707 19.922 11.109 1 92.81 41 GLU B N 1
ATOM 1417 C CA . GLU B 1 41 ? 5.961 21.141 10.797 1 92.81 41 GLU B CA 1
ATOM 1418 C C . GLU B 1 41 ? 5.031 21.516 11.945 1 92.81 41 GLU B C 1
ATOM 1420 O O . GLU B 1 41 ? 4.242 22.453 11.82 1 92.81 41 GLU B O 1
ATOM 1425 N N . HIS B 1 42 ? 5.121 20.734 13.023 1 93.62 42 HIS B N 1
ATOM 1426 C CA . HIS B 1 42 ? 4.305 20.969 14.203 1 93.62 42 HIS B CA 1
ATOM 1427 C C . HIS B 1 42 ? 2.82 20.812 13.891 1 93.62 42 HIS B C 1
ATOM 1429 O O . HIS B 1 42 ? 1.994 21.594 14.375 1 93.62 42 HIS B O 1
ATOM 1435 N N . LEU B 1 43 ? 2.639 19.875 12.961 1 92.94 43 LEU B N 1
ATOM 1436 C CA . LEU B 1 43 ? 1.285 19.438 12.656 1 92.94 43 LEU B CA 1
ATOM 1437 C C . LEU B 1 43 ? 1.019 18.062 13.258 1 92.94 43 LEU B C 1
ATOM 1439 O O . LEU B 1 43 ? 1.878 17.172 13.203 1 92.94 43 LEU B O 1
ATOM 1443 N N . SER B 1 44 ? -0.076 17.922 14.062 1 89.94 44 SER B N 1
ATOM 1444 C CA . SER B 1 44 ? -0.334 16.672 14.773 1 89.94 44 SER B CA 1
ATOM 1445 C C . SER B 1 44 ? -1.568 15.969 14.227 1 89.94 44 SER B C 1
ATOM 1447 O O . SER B 1 44 ? -2.682 16.484 14.32 1 89.94 44 SER B O 1
ATOM 1449 N N . LEU B 1 45 ? -1.36 14.742 13.75 1 91.19 45 LEU B N 1
ATOM 1450 C CA . LEU B 1 45 ? -2.496 13.914 13.352 1 91.19 45 LEU B CA 1
ATOM 1451 C C . LEU B 1 45 ? -3.346 13.547 14.562 1 91.19 45 LEU B C 1
ATOM 1453 O O . LEU B 1 45 ? -4.57 13.453 14.461 1 91.19 45 LEU B O 1
ATOM 1457 N N . GLN B 1 46 ? -2.691 13.352 15.68 1 92.56 46 GLN B N 1
ATOM 1458 C CA . GLN B 1 46 ? -3.396 13.016 16.906 1 92.56 46 GLN B CA 1
ATOM 1459 C C . GLN B 1 46 ? -4.41 14.094 17.281 1 92.56 46 GLN B C 1
ATOM 1461 O O . GLN B 1 46 ? -5.531 13.789 17.688 1 92.56 46 GLN B O 1
ATOM 1466 N N . ASN B 1 47 ? -3.975 15.336 17.141 1 91.44 47 ASN B N 1
ATOM 1467 C CA . ASN B 1 47 ? -4.875 16.438 17.438 1 91.44 47 ASN B CA 1
ATOM 1468 C C . ASN B 1 47 ? -6.07 16.469 16.484 1 91.44 47 ASN B C 1
ATOM 1470 O O . ASN B 1 47 ? -7.195 16.75 16.906 1 91.44 47 ASN B O 1
ATOM 1474 N N . ILE B 1 48 ? -5.816 16.172 15.266 1 91.25 48 ILE B N 1
ATOM 1475 C CA . ILE B 1 48 ? -6.887 16.141 14.273 1 91.25 48 ILE B CA 1
ATOM 1476 C C . ILE B 1 48 ? -7.91 15.062 14.656 1 91.25 48 ILE B C 1
ATOM 1478 O O . ILE B 1 48 ? -9.117 15.32 14.656 1 91.25 48 ILE B O 1
ATOM 1482 N N . ILE B 1 49 ? -7.414 13.938 15.031 1 93.25 49 ILE B N 1
ATOM 1483 C CA . ILE B 1 49 ? -8.273 12.805 15.359 1 93.25 49 ILE B CA 1
ATOM 1484 C C . ILE B 1 49 ? -9.07 13.109 16.625 1 93.25 49 ILE B C 1
ATOM 1486 O O . ILE B 1 49 ? -10.273 12.844 16.688 1 93.25 49 ILE B O 1
ATOM 1490 N N . SER B 1 50 ? -8.461 13.719 17.578 1 94.25 50 SER B N 1
ATOM 1491 C CA . SER B 1 50 ? -9.086 13.977 18.875 1 94.25 50 SER B CA 1
ATOM 1492 C C . SER B 1 50 ? -10.172 15.039 18.75 1 94.25 50 SER B C 1
ATOM 1494 O O . SER B 1 50 ? -11.227 14.93 19.391 1 94.25 50 SER B O 1
ATOM 1496 N N . VAL B 1 51 ? -9.906 16.172 18.016 1 91.56 51 VAL B N 1
ATOM 1497 C CA . VAL B 1 51 ? -10.867 17.25 17.844 1 91.56 51 VAL B CA 1
ATOM 1498 C C . VAL B 1 51 ? -12.062 16.75 17.031 1 91.56 51 VAL B C 1
ATOM 1500 O O . VAL B 1 51 ? -13.219 17 17.391 1 91.56 51 VAL B O 1
ATOM 1503 N N . GLY B 1 52 ? -11.805 16.125 15.953 1 92.06 52 GLY B N 1
ATOM 1504 C CA . GLY B 1 52 ? -12.828 15.375 15.242 1 92.06 52 GLY B CA 1
ATOM 1505 C C . GLY B 1 52 ? -13.711 16.25 14.367 1 92.06 52 GLY B C 1
ATOM 1506 O O . GLY B 1 52 ? -14.828 15.867 14.023 1 92.06 52 GLY B O 1
ATOM 1507 N N . ASP B 1 53 ? -13.188 17.469 14.016 1 94.19 53 ASP B N 1
ATOM 1508 C CA . ASP B 1 53 ? -13.984 18.359 13.18 1 94.19 53 ASP B CA 1
ATOM 1509 C C . ASP B 1 53 ? -13.672 18.141 11.695 1 94.19 53 ASP B C 1
ATOM 1511 O O . ASP B 1 53 ? -14.477 18.484 10.828 1 94.19 53 ASP B O 1
ATOM 1515 N N . PHE B 1 54 ? -12.469 17.688 11.438 1 94.44 54 PHE B N 1
ATOM 1516 C CA . PHE B 1 54 ? -12.078 17.391 10.062 1 94.44 54 PHE B CA 1
ATOM 1517 C C . PHE B 1 54 ? -11.133 16.188 10.016 1 94.44 54 PHE B C 1
ATOM 1519 O O . PHE B 1 54 ? -10.672 15.719 11.055 1 94.44 54 PHE B O 1
ATOM 1526 N N . ALA B 1 55 ? -11.008 15.586 8.844 1 96.31 55 ALA B N 1
ATOM 1527 C CA . ALA B 1 55 ? -10.094 14.477 8.602 1 96.31 55 ALA B CA 1
ATOM 1528 C C . ALA B 1 55 ? -9.297 14.695 7.312 1 96.31 55 ALA B C 1
ATOM 1530 O O . ALA B 1 55 ? -9.656 15.547 6.496 1 96.31 55 ALA B O 1
ATOM 1531 N N . LEU B 1 56 ? -8.203 14 7.211 1 95.94 56 LEU B N 1
ATOM 1532 C CA . LEU B 1 56 ? -7.344 14.039 6.035 1 95.94 56 LEU B CA 1
ATOM 1533 C C . LEU B 1 56 ? -7.199 12.641 5.43 1 95.94 56 LEU B C 1
ATOM 1535 O O . LEU B 1 56 ? -6.094 12.102 5.363 1 95.94 56 LEU B O 1
ATOM 1539 N N . PRO B 1 57 ? -8.266 12.109 4.879 1 97.25 57 PRO B N 1
ATOM 1540 C CA . PRO B 1 57 ? -8.164 10.758 4.332 1 97.25 57 PRO B CA 1
ATOM 1541 C C . PRO B 1 57 ? -7.184 10.664 3.164 1 97.25 57 PRO B C 1
ATOM 1543 O O . PRO B 1 57 ? -7.074 11.602 2.369 1 97.25 57 PRO B O 1
ATOM 1546 N N . LEU B 1 58 ? -6.391 9.578 3.143 1 98.12 58 LEU B N 1
ATOM 1547 C CA . LEU B 1 58 ? -5.633 9.172 1.967 1 98.12 58 LEU B CA 1
ATOM 1548 C C . LEU B 1 58 ? -6.547 8.547 0.918 1 98.12 58 LEU B C 1
ATOM 1550 O O . LEU B 1 58 ? -7.156 7.5 1.161 1 98.12 58 LEU B O 1
ATOM 1554 N N . VAL B 1 59 ? -6.656 9.18 -0.284 1 98.5 59 VAL B N 1
ATOM 1555 C CA . VAL B 1 59 ? -7.691 8.75 -1.224 1 98.5 59 VAL B CA 1
ATOM 1556 C C . VAL B 1 59 ? -7.051 8.008 -2.393 1 98.5 59 VAL B C 1
ATOM 1558 O O . VAL B 1 59 ? -7.75 7.398 -3.207 1 98.5 59 VAL B O 1
ATOM 1561 N N . HIS B 1 60 ? -5.781 8.078 -2.457 1 98.81 60 HIS B N 1
ATOM 1562 C CA . HIS B 1 60 ? -5.039 7.363 -3.488 1 98.81 60 HIS B CA 1
ATOM 1563 C C . HIS B 1 60 ? -3.627 7.031 -3.021 1 98.81 60 HIS B C 1
ATOM 1565 O O . HIS B 1 60 ? -2.982 7.844 -2.352 1 98.81 60 HIS B O 1
ATOM 1571 N N . ALA B 1 61 ? -3.154 5.879 -3.367 1 98.88 61 ALA B N 1
ATOM 1572 C CA . ALA B 1 61 ? -1.748 5.516 -3.209 1 98.88 61 ALA B CA 1
ATOM 1573 C C . ALA B 1 61 ? -1.249 4.715 -4.41 1 98.88 61 ALA B C 1
ATOM 1575 O O . ALA B 1 61 ? -1.98 3.889 -4.957 1 98.88 61 ALA B O 1
ATOM 1576 N N . SER B 1 62 ? -0.025 4.949 -4.793 1 98.88 62 SER B N 1
ATOM 1577 C CA . SER B 1 62 ? 0.649 4.137 -5.801 1 98.88 62 SER B CA 1
ATOM 1578 C C . SER B 1 62 ? 2.137 3.996 -5.492 1 98.88 62 SER B C 1
ATOM 1580 O O . SER B 1 62 ? 2.732 4.875 -4.871 1 98.88 62 SER B O 1
ATOM 1582 N N . ILE B 1 63 ? 2.701 2.938 -5.973 1 98.88 63 ILE B N 1
ATOM 1583 C CA . ILE B 1 63 ? 4.121 2.707 -5.73 1 98.88 63 ILE B CA 1
ATOM 1584 C C . ILE B 1 63 ? 4.691 1.816 -6.832 1 98.88 63 ILE B C 1
ATOM 1586 O O . ILE B 1 63 ? 4.047 0.856 -7.262 1 98.88 63 ILE B O 1
ATOM 1590 N N . ASP B 1 64 ? 5.816 2.162 -7.301 1 98.94 64 ASP B N 1
ATOM 1591 C CA . ASP B 1 64 ? 6.652 1.356 -8.188 1 98.94 64 ASP B CA 1
ATOM 1592 C C . ASP B 1 64 ? 7.883 0.83 -7.449 1 98.94 64 ASP B C 1
ATOM 1594 O O . ASP B 1 64 ? 8.555 1.58 -6.742 1 98.94 64 ASP B O 1
ATOM 1598 N N . PHE B 1 65 ? 8.094 -0.427 -7.648 1 98.81 65 PHE B N 1
ATOM 1599 C CA . PHE B 1 65 ? 9.25 -1.06 -7.02 1 98.81 65 PHE B CA 1
ATOM 1600 C C . PHE B 1 65 ? 10.336 -1.354 -8.047 1 98.81 65 PHE B C 1
ATOM 1602 O O . PHE B 1 65 ? 10.055 -1.908 -9.117 1 98.81 65 PHE B O 1
ATOM 1609 N N . PHE B 1 66 ? 11.578 -1.043 -7.664 1 98.38 66 PHE B N 1
ATOM 1610 C CA . PHE B 1 66 ? 12.664 -1.181 -8.633 1 98.38 66 PHE B CA 1
ATOM 1611 C C . PHE B 1 66 ? 13.68 -2.211 -8.156 1 98.38 66 PHE B C 1
ATOM 1613 O O . PHE B 1 66 ? 14.336 -2.861 -8.977 1 98.38 66 PHE B O 1
ATOM 1620 N N . ALA B 1 67 ? 13.898 -2.326 -6.875 1 97.62 67 ALA B N 1
ATOM 1621 C CA . ALA B 1 67 ? 14.867 -3.256 -6.297 1 97.62 67 ALA B CA 1
ATOM 1622 C C . ALA B 1 67 ? 14.461 -3.658 -4.883 1 97.62 67 ALA B C 1
ATOM 1624 O O . ALA B 1 67 ? 13.781 -2.904 -4.188 1 97.62 67 ALA B O 1
ATOM 1625 N N . PRO B 1 68 ? 14.891 -4.863 -4.512 1 97.69 68 PRO B N 1
ATOM 1626 C CA . PRO B 1 68 ? 14.555 -5.293 -3.152 1 97.69 68 PRO B CA 1
ATOM 1627 C C . PRO B 1 68 ? 15.406 -4.613 -2.086 1 97.69 68 PRO B C 1
ATOM 1629 O O . PRO B 1 68 ? 16.453 -4.047 -2.398 1 97.69 68 PRO B O 1
ATOM 1632 N N . ALA B 1 69 ? 14.922 -4.582 -0.854 1 98.44 69 ALA B N 1
ATOM 1633 C CA . ALA B 1 69 ? 15.664 -4.223 0.35 1 98.44 69 ALA B CA 1
ATOM 1634 C C . ALA B 1 69 ? 15.695 -5.379 1.345 1 98.44 69 ALA B C 1
ATOM 1636 O O . ALA B 1 69 ? 14.852 -6.281 1.276 1 98.44 69 ALA B O 1
ATOM 1637 N N . HIS B 1 70 ? 16.625 -5.367 2.248 1 98.38 70 HIS B N 1
ATOM 1638 C CA . HIS B 1 70 ? 16.875 -6.492 3.145 1 98.38 70 HIS B CA 1
ATOM 1639 C C . HIS B 1 70 ? 16.984 -6.027 4.594 1 98.38 70 HIS B C 1
ATOM 1641 O O . HIS B 1 70 ? 17.234 -4.848 4.852 1 98.38 70 HIS B O 1
ATOM 1647 N N . CYS B 1 71 ? 16.766 -7.016 5.48 1 98.69 71 CYS B N 1
ATOM 1648 C CA . CYS B 1 71 ? 16.969 -6.723 6.891 1 98.69 71 CYS B CA 1
ATOM 1649 C C . CYS B 1 71 ? 18.359 -6.137 7.129 1 98.69 71 CYS B C 1
ATOM 1651 O O . CYS B 1 71 ? 19.344 -6.637 6.598 1 98.69 71 CYS B O 1
ATOM 1653 N N . GLY B 1 72 ? 18.344 -5.055 7.93 1 98.38 72 GLY B N 1
ATOM 1654 C CA . GLY B 1 72 ? 19.609 -4.406 8.25 1 98.38 72 GLY B CA 1
ATOM 1655 C C . GLY B 1 72 ? 19.906 -3.219 7.355 1 98.38 72 GLY B C 1
ATOM 1656 O O . GLY B 1 72 ? 20.766 -2.393 7.68 1 98.38 72 GLY B O 1
ATOM 1657 N N . ASP B 1 73 ? 19.297 -3.129 6.23 1 98.62 73 ASP B N 1
ATOM 1658 C CA . ASP B 1 73 ? 19.5 -1.991 5.34 1 98.62 73 ASP B CA 1
ATOM 1659 C C . ASP B 1 73 ? 19.078 -0.686 6.016 1 98.62 73 ASP B C 1
ATOM 1661 O O . ASP B 1 73 ? 18.188 -0.676 6.863 1 98.62 73 ASP B O 1
ATOM 1665 N N . ARG B 1 74 ? 19.766 0.369 5.711 1 98.81 74 ARG B N 1
ATOM 1666 C CA . ARG B 1 74 ? 19.328 1.727 6.027 1 98.81 74 ARG B CA 1
ATOM 1667 C C . ARG B 1 74 ? 18.75 2.416 4.797 1 98.81 74 ARG B C 1
ATOM 1669 O O . ARG B 1 74 ? 19.375 2.447 3.738 1 98.81 74 ARG B O 1
ATOM 1676 N N . LEU B 1 75 ? 17.531 2.938 4.969 1 98.88 75 LEU B N 1
ATOM 1677 C CA . LEU B 1 75 ? 16.828 3.531 3.84 1 98.88 75 LEU B CA 1
ATOM 1678 C C . LEU B 1 75 ? 16.594 5.023 4.066 1 98.88 75 LEU B C 1
ATOM 1680 O O . LEU B 1 75 ? 16.422 5.465 5.203 1 98.88 75 LEU B O 1
ATOM 1684 N N . LEU B 1 76 ? 16.641 5.762 2.979 1 98.94 76 LEU B N 1
ATOM 1685 C CA . LEU B 1 76 ? 16.203 7.152 2.951 1 98.94 76 LEU B CA 1
ATOM 1686 C C . LEU B 1 76 ? 14.867 7.285 2.225 1 98.94 76 LEU B C 1
ATOM 1688 O O . LEU B 1 76 ? 14.734 6.844 1.081 1 98.94 76 LEU B O 1
ATOM 1692 N N . VAL B 1 77 ? 13.914 7.797 2.91 1 98.88 77 VAL B N 1
ATOM 1693 C CA . VAL B 1 77 ? 12.633 8.141 2.299 1 98.88 77 VAL B CA 1
ATOM 1694 C C . VAL B 1 77 ? 12.531 9.648 2.115 1 98.88 77 VAL B C 1
ATOM 1696 O O . VAL B 1 77 ? 12.367 10.391 3.088 1 98.88 77 VAL B O 1
ATOM 1699 N N . ASN B 1 78 ? 12.633 10.062 0.857 1 98.75 78 ASN B N 1
ATOM 1700 C CA . ASN B 1 78 ? 12.492 11.477 0.528 1 98.75 78 ASN B CA 1
ATOM 1701 C C . ASN B 1 78 ? 11.055 11.828 0.166 1 98.75 78 ASN B C 1
ATOM 1703 O O . ASN B 1 78 ? 10.461 11.219 -0.723 1 98.75 78 ASN B O 1
ATOM 1707 N N . LEU B 1 79 ? 10.555 12.797 0.882 1 98.19 79 LEU B N 1
ATOM 1708 C CA . LEU B 1 79 ? 9.172 13.234 0.712 1 98.19 79 LEU B CA 1
ATOM 1709 C C . LEU B 1 79 ? 9.117 14.664 0.181 1 98.19 79 LEU B C 1
ATOM 1711 O O . LEU B 1 79 ? 9.773 15.555 0.72 1 98.19 79 LEU B O 1
ATOM 1715 N N . THR B 1 80 ? 8.398 14.852 -0.922 1 96.69 80 THR B N 1
ATOM 1716 C CA . THR B 1 80 ? 8.133 16.172 -1.481 1 96.69 80 THR B CA 1
ATOM 1717 C C . THR B 1 80 ? 6.633 16.391 -1.651 1 96.69 80 THR B C 1
ATOM 1719 O O . THR B 1 80 ? 5.938 15.555 -2.223 1 96.69 80 THR B O 1
ATOM 1722 N N . ILE B 1 81 ? 6.164 17.5 -1.087 1 95 81 ILE B N 1
ATOM 1723 C CA . ILE B 1 81 ? 4.766 17.859 -1.294 1 95 81 ILE B CA 1
ATOM 1724 C C . ILE B 1 81 ? 4.578 18.422 -2.707 1 95 81 ILE B C 1
ATOM 1726 O O . ILE B 1 81 ? 5.293 19.328 -3.123 1 95 81 ILE B O 1
ATOM 1730 N N . THR B 1 82 ? 3.561 17.75 -3.32 1 90.81 82 THR B N 1
ATOM 1731 C CA . THR B 1 82 ? 3.273 18.188 -4.684 1 90.81 82 THR B CA 1
ATOM 1732 C C . THR B 1 82 ? 1.781 18.438 -4.871 1 90.81 82 THR B C 1
ATOM 1734 O O . THR B 1 82 ? 0.97 18.047 -4.027 1 90.81 82 THR B O 1
ATOM 1737 N N . GLN B 1 83 ? 1.335 19.266 -5.883 1 82.94 83 GLN B N 1
ATOM 1738 C CA . GLN B 1 83 ? -0.051 19.5 -6.273 1 82.94 83 GLN B CA 1
ATOM 1739 C C . GLN B 1 83 ? -0.892 19.922 -5.074 1 82.94 83 GLN B C 1
ATOM 1741 O O . GLN B 1 83 ? -1.949 19.359 -4.812 1 82.94 83 GLN B O 1
ATOM 1746 N N . ALA B 1 84 ? -0.366 20.891 -4.492 1 85.69 84 ALA B N 1
ATOM 1747 C CA . ALA B 1 84 ? -1.065 21.406 -3.32 1 85.69 84 ALA B CA 1
ATOM 1748 C C . ALA B 1 84 ? -2.18 22.375 -3.725 1 85.69 84 ALA B C 1
ATOM 1750 O O . ALA B 1 84 ? -2.021 23.156 -4.668 1 85.69 84 ALA B O 1
ATOM 1751 N N . SER B 1 85 ? -3.314 22.156 -3.117 1 88.62 85 SER B N 1
ATOM 1752 C CA . SER B 1 85 ? -4.426 23.094 -3.213 1 88.62 85 SER B CA 1
ATOM 1753 C C . SER B 1 85 ? -5 23.406 -1.838 1 88.62 85 SER B C 1
ATOM 1755 O O . SER B 1 85 ? -4.43 23.031 -0.815 1 88.62 85 SER B O 1
ATOM 1757 N N . ALA B 1 86 ? -6.148 24.125 -1.896 1 89.62 86 ALA B N 1
ATOM 1758 C CA . ALA B 1 86 ? -6.781 24.516 -0.638 1 89.62 86 ALA B CA 1
ATOM 1759 C C . ALA B 1 86 ? -7.441 23.312 0.035 1 89.62 86 ALA B C 1
ATOM 1761 O O . ALA B 1 86 ? -7.734 23.344 1.232 1 89.62 86 ALA B O 1
ATOM 1762 N N . HIS B 1 87 ? -7.688 22.25 -0.739 1 93.56 87 HIS B N 1
ATOM 1763 C CA . HIS B 1 87 ? -8.484 21.172 -0.162 1 93.56 87 HIS B CA 1
ATOM 1764 C C . HIS B 1 87 ? -7.773 19.828 -0.28 1 93.56 87 HIS B C 1
ATOM 1766 O O . HIS B 1 87 ? -8.297 18.797 0.155 1 93.56 87 HIS B O 1
ATOM 1772 N N . ARG B 1 88 ? -6.609 19.781 -0.953 1 95.19 88 ARG B N 1
ATOM 1773 C CA . ARG B 1 88 ? -5.91 18.531 -1.176 1 95.19 88 ARG B CA 1
ATOM 1774 C C . ARG B 1 88 ? -4.414 18.75 -1.354 1 95.19 88 ARG B C 1
ATOM 1776 O O . ARG B 1 88 ? -3.98 19.859 -1.659 1 95.19 88 ARG B O 1
ATOM 1783 N N . PHE B 1 89 ? -3.641 17.734 -1.135 1 95.25 89 PHE B N 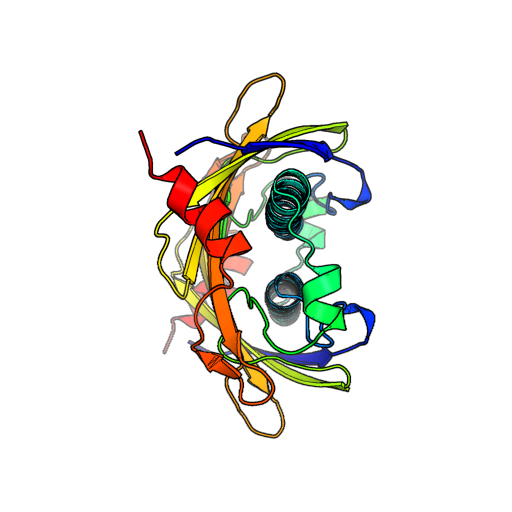1
ATOM 1784 C CA . PHE B 1 89 ? -2.223 17.75 -1.475 1 95.25 89 PHE B CA 1
ATOM 1785 C C . PHE B 1 89 ? -1.718 16.359 -1.782 1 95.25 89 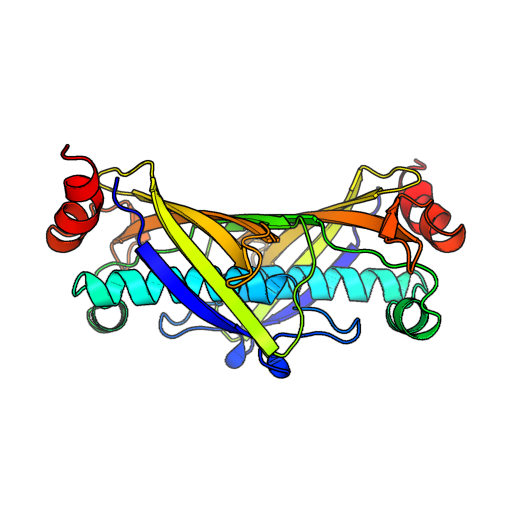PHE B C 1
ATOM 1787 O O . PHE B 1 89 ? -2.324 15.367 -1.366 1 95.25 89 PHE B O 1
ATOM 1794 N N . CYS B 1 90 ? -0.637 16.359 -2.543 1 96.81 90 CYS B N 1
ATOM 1795 C CA . CYS B 1 90 ? 0.016 15.117 -2.945 1 96.81 90 CYS B CA 1
ATOM 1796 C C . CYS B 1 90 ? 1.416 15.016 -2.352 1 96.81 90 CYS B C 1
ATOM 1798 O O . CYS B 1 90 ? 2.115 16.031 -2.232 1 96.81 90 CYS B O 1
ATOM 1800 N N . CYS B 1 91 ? 1.752 13.82 -1.943 1 97.56 91 CYS B N 1
ATOM 1801 C CA . CYS B 1 91 ? 3.109 13.516 -1.507 1 97.56 91 CYS B CA 1
ATOM 1802 C C . CYS B 1 91 ? 3.799 12.578 -2.488 1 97.56 91 CYS B C 1
ATOM 1804 O O . CYS B 1 91 ? 3.307 11.477 -2.75 1 97.56 91 CYS B O 1
ATOM 1806 N N . ASP B 1 92 ? 4.938 13.047 -2.967 1 98.38 92 ASP B N 1
ATOM 1807 C CA . ASP B 1 92 ? 5.816 12.18 -3.744 1 98.38 92 ASP B CA 1
ATOM 1808 C C . ASP B 1 92 ? 6.941 11.617 -2.877 1 98.38 92 ASP B C 1
ATOM 1810 O O . ASP B 1 92 ? 7.543 12.352 -2.086 1 98.38 92 ASP B O 1
ATOM 1814 N N . TYR B 1 93 ? 7.172 10.328 -3.053 1 98.81 93 TYR B N 1
ATOM 1815 C CA . TYR B 1 93 ? 8.211 9.672 -2.26 1 98.81 93 TYR B CA 1
ATOM 1816 C C . TYR B 1 93 ? 9.242 9 -3.158 1 98.81 93 TYR B C 1
ATOM 1818 O O . TYR B 1 93 ? 8.891 8.406 -4.18 1 98.81 93 TYR B O 1
ATOM 1826 N N . GLU B 1 94 ? 10.453 9.078 -2.758 1 98.88 94 GLU B N 1
ATOM 1827 C CA . GLU B 1 94 ? 11.539 8.242 -3.26 1 98.88 94 GLU B CA 1
ATOM 1828 C C . GLU B 1 94 ? 12.234 7.496 -2.121 1 98.88 94 GLU B C 1
ATOM 1830 O O . GLU B 1 94 ? 12.688 8.109 -1.155 1 98.88 94 GLU B O 1
ATOM 1835 N N . ILE B 1 95 ? 12.273 6.207 -2.215 1 98.94 95 ILE B N 1
ATOM 1836 C CA . ILE B 1 95 ? 12.953 5.383 -1.227 1 98.94 95 ILE B CA 1
ATOM 1837 C C . ILE B 1 95 ? 14.266 4.852 -1.811 1 98.94 95 ILE B C 1
ATOM 1839 O O . ILE B 1 95 ? 14.258 4.188 -2.852 1 98.94 95 ILE B O 1
ATOM 1843 N N . SER B 1 96 ? 15.336 5.117 -1.134 1 98.88 96 SER B N 1
ATOM 1844 C CA . SER B 1 96 ? 16.641 4.699 -1.636 1 98.88 96 SER B CA 1
ATOM 1845 C C . SER B 1 96 ? 17.484 4.094 -0.524 1 98.88 96 SER B C 1
ATOM 1847 O O . SER B 1 96 ? 17.219 4.312 0.659 1 98.88 96 SER B O 1
ATOM 1849 N N . GLN B 1 97 ? 18.469 3.312 -0.939 1 98.75 97 GLN B N 1
ATOM 1850 C CA . GLN B 1 97 ? 19.5 2.836 -0.021 1 98.75 97 GLN B CA 1
ATOM 1851 C C . GLN B 1 97 ? 20.391 3.979 0.447 1 98.75 97 GLN B C 1
ATOM 1853 O O . GLN B 1 97 ? 20.891 4.762 -0.368 1 98.75 97 GLN B O 1
ATOM 1858 N N . ALA B 1 98 ? 20.594 4.035 1.738 1 98.31 98 ALA B N 1
ATOM 1859 C CA . ALA B 1 98 ? 21.328 5.168 2.307 1 98.31 98 ALA B CA 1
ATOM 1860 C C . ALA B 1 98 ? 22.781 5.18 1.837 1 98.31 98 ALA B C 1
ATOM 1862 O O . ALA B 1 98 ? 23.312 6.234 1.5 1 98.31 98 ALA B O 1
ATOM 1863 N N . GLU B 1 99 ? 23.391 4.008 1.784 1 96.44 99 GLU B N 1
ATOM 1864 C CA . GLU B 1 99 ? 24.812 3.947 1.488 1 96.44 99 GLU B CA 1
ATOM 1865 C C . GLU B 1 99 ? 25.078 4.012 -0.015 1 96.44 99 GLU B C 1
ATOM 1867 O O . GLU B 1 99 ? 25.906 4.797 -0.476 1 96.44 99 GLU B O 1
ATOM 1872 N N . SER B 1 100 ? 24.328 3.254 -0.829 1 97.5 100 SER B N 1
ATOM 1873 C CA . SER B 1 100 ? 24.594 3.131 -2.26 1 97.5 100 SER B CA 1
ATOM 1874 C C . SER B 1 100 ? 23.812 4.168 -3.055 1 97.5 100 SER B C 1
ATOM 1876 O O . SER B 1 100 ? 24.078 4.383 -4.238 1 97.5 100 SER B O 1
ATOM 1878 N N . ALA B 1 101 ? 22.812 4.762 -2.455 1 97.69 101 ALA B N 1
ATOM 1879 C CA . ALA B 1 101 ? 21.922 5.723 -3.094 1 97.69 101 ALA B CA 1
ATOM 1880 C C . ALA B 1 101 ? 21.062 5.047 -4.164 1 97.69 101 ALA B C 1
ATOM 1882 O O . ALA B 1 101 ? 20.359 5.723 -4.922 1 97.69 101 ALA B O 1
ATOM 1883 N N . GLN B 1 102 ? 21.125 3.762 -4.184 1 98.5 102 GLN B N 1
ATOM 1884 C CA . GLN B 1 102 ? 20.297 3.047 -5.141 1 98.5 102 GLN B CA 1
ATOM 1885 C C . GLN B 1 102 ? 18.812 3.312 -4.887 1 98.5 102 GLN B C 1
ATOM 1887 O O . GLN B 1 102 ? 18.344 3.182 -3.756 1 98.5 102 GLN B O 1
ATOM 1892 N N . LEU B 1 103 ? 18.109 3.689 -5.98 1 98.88 103 LEU B N 1
ATOM 1893 C CA . LEU B 1 103 ? 16.656 3.869 -5.883 1 98.88 103 LEU B CA 1
ATOM 1894 C C . LEU B 1 103 ? 15.945 2.523 -5.777 1 98.88 103 LEU B C 1
ATOM 1896 O O . LEU B 1 103 ? 16.188 1.629 -6.594 1 98.88 103 LEU B O 1
ATOM 1900 N N . LEU B 1 104 ? 15.07 2.393 -4.762 1 98.81 104 LEU B N 1
ATOM 1901 C CA . LEU B 1 104 ? 14.383 1.131 -4.516 1 98.81 104 LEU B CA 1
ATOM 1902 C C . LEU B 1 104 ? 12.914 1.229 -4.906 1 98.81 104 LEU B C 1
ATOM 1904 O O . LEU B 1 104 ? 12.328 0.256 -5.391 1 98.81 104 LEU B O 1
ATOM 1908 N N . ALA B 1 105 ? 12.32 2.354 -4.676 1 98.88 105 ALA B N 1
ATOM 1909 C CA . ALA B 1 105 ? 10.898 2.521 -4.961 1 98.88 105 ALA B CA 1
ATOM 1910 C C . ALA B 1 105 ? 10.531 3.998 -5.094 1 98.88 105 ALA B C 1
ATOM 1912 O O . ALA B 1 105 ? 11.219 4.863 -4.551 1 98.88 105 ALA B O 1
ATOM 1913 N N . ARG B 1 106 ? 9.523 4.281 -5.875 1 98.88 106 ARG B N 1
ATOM 1914 C CA . ARG B 1 106 ? 8.859 5.578 -5.961 1 98.88 106 ARG B CA 1
ATOM 1915 C C . ARG B 1 106 ? 7.367 5.441 -5.672 1 98.88 106 ARG B C 1
ATOM 1917 O O . ARG B 1 106 ? 6.715 4.512 -6.152 1 98.88 106 ARG B O 1
ATOM 1924 N N . ALA B 1 107 ? 6.891 6.336 -4.887 1 98.88 107 ALA B N 1
ATOM 1925 C CA . ALA B 1 107 ? 5.484 6.238 -4.5 1 98.88 107 ALA B CA 1
ATOM 1926 C C . ALA B 1 107 ? 4.816 7.609 -4.496 1 98.88 107 ALA B C 1
ATOM 1928 O O . ALA B 1 107 ? 5.496 8.641 -4.543 1 98.88 107 ALA B O 1
ATOM 1929 N N . GLN B 1 108 ? 3.51 7.59 -4.543 1 98.75 108 GLN B N 1
ATOM 1930 C CA . GLN B 1 108 ? 2.695 8.797 -4.453 1 98.75 108 GLN B CA 1
ATOM 1931 C C . GLN B 1 108 ? 1.431 8.547 -3.635 1 98.75 108 GLN B C 1
ATOM 1933 O O . GLN B 1 108 ? 0.784 7.512 -3.783 1 98.75 108 GLN B O 1
ATOM 1938 N N . THR B 1 109 ? 1.113 9.453 -2.768 1 98.69 109 THR B N 1
ATOM 1939 C CA . THR B 1 109 ? -0.15 9.414 -2.039 1 98.69 109 THR B CA 1
ATOM 1940 C C . THR B 1 109 ? -0.9 10.734 -2.199 1 98.69 109 THR B C 1
ATOM 1942 O O . THR B 1 109 ? -0.283 11.797 -2.297 1 98.69 109 THR B O 1
ATOM 1945 N N . HIS B 1 110 ? -2.246 10.664 -2.217 1 98.44 110 HIS B N 1
ATOM 1946 C CA . HIS B 1 110 ? -3.117 11.828 -2.301 1 98.44 110 HIS B CA 1
ATOM 1947 C C . HIS B 1 110 ? -3.982 11.961 -1.051 1 98.44 110 HIS B C 1
ATOM 1949 O O . HIS B 1 110 ? -4.645 11 -0.646 1 98.44 110 HIS B O 1
ATOM 1955 N N . HIS B 1 111 ? -3.939 13.117 -0.482 1 97.44 111 HIS B N 1
ATOM 1956 C CA . HIS B 1 111 ? -4.738 13.406 0.701 1 97.44 111 HIS B CA 1
ATOM 1957 C C . HIS B 1 111 ? -5.766 14.5 0.413 1 97.44 111 HIS B C 1
ATOM 1959 O O . HIS B 1 111 ? -5.473 15.461 -0.305 1 97.44 111 HIS B O 1
ATOM 1965 N N . VAL B 1 112 ? -6.914 14.352 1.021 1 97.25 112 VAL B N 1
ATOM 1966 C CA . VAL B 1 112 ? -7.938 15.383 0.917 1 97.25 112 VAL B CA 1
ATOM 1967 C C . VAL B 1 112 ? -8.422 15.773 2.312 1 97.25 112 VAL B C 1
ATOM 1969 O O . VAL B 1 112 ? -8.289 15 3.262 1 97.25 112 VAL B O 1
ATOM 1972 N N . CYS B 1 11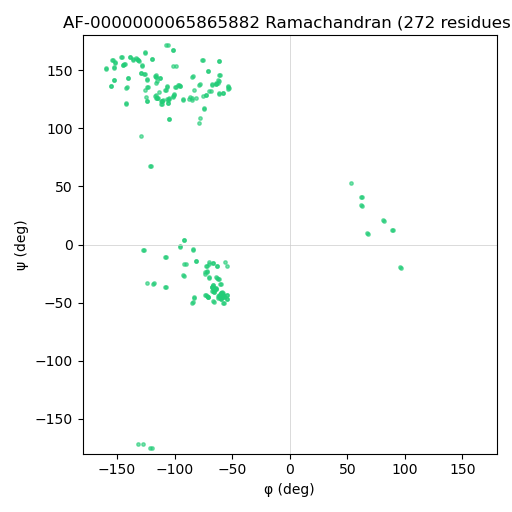3 ? -8.883 16.953 2.385 1 96.75 113 CYS B N 1
ATOM 1973 C CA . CYS B 1 113 ? -9.453 17.422 3.641 1 96.75 113 CYS B CA 1
ATOM 1974 C C . CYS B 1 113 ? -10.977 17.359 3.602 1 96.75 113 CYS B C 1
ATOM 1976 O O . CYS B 1 113 ? -11.602 17.844 2.66 1 96.75 113 CYS B O 1
ATOM 1978 N N . ILE B 1 114 ? -11.547 16.75 4.629 1 97.06 114 ILE B N 1
ATOM 1979 C CA . ILE B 1 114 ? -13 16.672 4.691 1 97.06 114 ILE B CA 1
ATOM 1980 C C . ILE B 1 114 ? -13.484 17.156 6.062 1 97.06 114 ILE B C 1
ATOM 1982 O O . ILE B 1 114 ? -12.797 16.953 7.066 1 97.06 114 ILE B O 1
ATOM 1986 N N . ALA B 1 115 ? -14.656 17.75 6.02 1 96.31 115 ALA B N 1
ATOM 1987 C CA . ALA B 1 115 ? -15.312 18.141 7.27 1 96.31 115 ALA B CA 1
ATOM 1988 C C . ALA B 1 115 ? -16.094 16.969 7.863 1 96.31 115 ALA B C 1
ATOM 1990 O O . ALA B 1 115 ? -16.734 16.203 7.133 1 96.31 115 ALA B O 1
ATOM 1991 N N . LEU B 1 116 ? -16.109 16.875 9.156 1 94.19 116 LEU B N 1
ATOM 1992 C CA . LEU B 1 116 ? -16.859 15.844 9.875 1 94.19 116 LEU B CA 1
ATOM 1993 C C . LEU B 1 116 ? -18 16.453 10.672 1 94.19 116 LEU B C 1
ATOM 1995 O O . LEU B 1 116 ? -17.938 17.609 11.086 1 94.19 116 LEU B O 1
ATOM 1999 N N . PRO B 1 117 ? -19.094 15.75 10.719 1 92.31 117 PRO B N 1
ATOM 2000 C CA 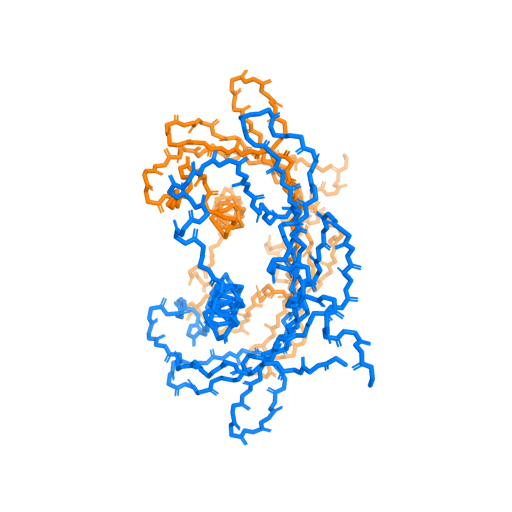. PRO B 1 117 ? -19.312 14.344 10.375 1 92.31 117 PRO B CA 1
ATOM 2001 C C . PRO B 1 117 ? -19.828 14.156 8.953 1 92.31 117 PRO B C 1
ATOM 2003 O O . PRO B 1 117 ? -19.969 13.023 8.484 1 92.31 117 PRO B O 1
ATOM 2006 N N . GLU B 1 118 ? -20.047 15.195 8.258 1 93.12 118 GLU B N 1
ATOM 2007 C CA . GLU B 1 118 ? -20.703 15.117 6.957 1 93.12 118 GLU B CA 1
ATOM 2008 C C . GLU B 1 118 ? -19.766 14.492 5.914 1 93.12 118 GLU B C 1
ATOM 2010 O O . GLU B 1 118 ? -20.234 14.023 4.867 1 93.12 118 GLU B O 1
ATOM 2015 N N . ARG B 1 119 ? -18.547 14.57 6.137 1 93.25 119 ARG B N 1
ATOM 2016 C CA . ARG B 1 119 ? -17.516 14.016 5.25 1 93.25 119 ARG B CA 1
ATOM 2017 C C . ARG B 1 119 ? -17.562 14.695 3.883 1 93.25 119 ARG B C 1
ATOM 2019 O O . ARG B 1 119 ? -17.5 14.016 2.852 1 93.25 119 ARG B O 1
ATOM 2026 N N . LYS B 1 120 ? -17.766 15.984 3.936 1 96.19 120 LYS B N 1
ATOM 2027 C CA . LYS B 1 120 ? -17.734 16.812 2.73 1 96.19 120 LYS B CA 1
ATOM 2028 C C . LYS B 1 120 ? -16.375 17.516 2.588 1 96.19 120 LYS B C 1
ATOM 2030 O O . LYS B 1 120 ? -15.727 17.812 3.588 1 96.19 120 LYS B O 1
ATOM 2035 N N . LYS B 1 121 ? -16.109 17.781 1.36 1 96.38 121 LYS B N 1
ATOM 2036 C CA . LYS B 1 121 ? -14.875 18.5 1.068 1 96.38 121 LYS B CA 1
ATOM 2037 C C . LYS B 1 121 ? -14.789 19.797 1.87 1 96.38 121 LYS B C 1
ATOM 2039 O O . LYS B 1 121 ? -15.766 20.547 1.952 1 96.38 121 LYS B O 1
ATOM 2044 N N . ALA B 1 122 ? -13.617 20.047 2.43 1 96.25 122 ALA B N 1
ATOM 2045 C CA . ALA B 1 122 ? -13.383 21.234 3.248 1 96.25 122 ALA B CA 1
ATOM 2046 C C . ALA B 1 122 ? -11.969 21.781 3.031 1 96.25 122 ALA B C 1
ATOM 2048 O O . ALA B 1 122 ? -11.07 21.047 2.625 1 96.25 122 ALA B O 1
ATOM 2049 N N . PRO B 1 123 ? -11.836 23.047 3.299 1 94.31 123 PRO B N 1
ATOM 2050 C CA . PRO B 1 123 ? -10.484 23.594 3.178 1 94.31 123 PRO B CA 1
ATOM 2051 C C . PRO B 1 123 ? -9.555 23.109 4.285 1 94.31 123 PRO B C 1
ATOM 2053 O O . PRO B 1 123 ? -9.992 22.891 5.414 1 94.31 123 PRO B O 1
ATOM 2056 N N . LEU B 1 124 ? -8.266 23.031 3.869 1 93 124 LEU B N 1
ATOM 2057 C CA . LEU B 1 124 ? -7.258 22.781 4.887 1 93 124 LEU B CA 1
ATOM 2058 C C . LEU B 1 124 ? -7.211 23.906 5.906 1 93 124 LEU B C 1
ATOM 2060 O O . LEU B 1 124 ? -7.312 25.078 5.539 1 93 124 LEU B O 1
ATOM 2064 N N . PRO B 1 125 ? -7.023 23.531 7.156 1 90.75 125 PRO B N 1
ATOM 2065 C CA . PRO B 1 125 ? -6.809 24.594 8.141 1 90.75 125 PRO B CA 1
ATOM 2066 C C . PRO B 1 125 ? -5.562 25.422 7.848 1 90.75 125 PRO B C 1
ATOM 2068 O O . PRO B 1 125 ? -4.633 24.938 7.195 1 90.75 125 PRO B O 1
ATOM 2071 N N . GLN B 1 126 ? -5.504 26.594 8.344 1 89.69 126 GLN B N 1
ATOM 2072 C CA . GLN B 1 126 ? -4.48 27.578 7.996 1 89.69 126 GLN B CA 1
ATOM 2073 C C . GLN B 1 126 ? -3.082 27.031 8.273 1 89.69 126 GLN B C 1
ATOM 2075 O O . GLN B 1 126 ? -2.176 27.203 7.453 1 89.69 126 GLN B O 1
ATOM 2080 N N . PRO B 1 127 ? -2.879 26.391 9.438 1 89.56 127 PRO B N 1
ATOM 2081 C CA . PRO B 1 127 ? -1.524 25.891 9.672 1 89.56 127 PRO B CA 1
ATOM 2082 C C . PRO B 1 127 ? -1.076 24.891 8.602 1 89.56 127 PRO B C 1
ATOM 2084 O O . PRO B 1 127 ? 0.104 24.844 8.25 1 89.56 127 PRO B O 1
ATOM 2087 N N . TRP B 1 128 ? -2.018 24.125 8.109 1 89.81 128 TRP B N 1
ATOM 2088 C CA . TRP B 1 128 ? -1.71 23.156 7.062 1 89.81 128 TRP B CA 1
ATOM 2089 C C . TRP B 1 128 ? -1.436 23.859 5.734 1 89.81 128 TRP B C 1
ATOM 2091 O O . TRP B 1 128 ? -0.488 23.5 5.027 1 89.81 128 TRP B O 1
ATOM 2101 N N . GLN B 1 129 ? -2.26 24.781 5.457 1 89.44 129 GLN B N 1
ATOM 2102 C CA . GLN B 1 129 ? -2.064 25.531 4.227 1 89.44 129 GLN B CA 1
ATOM 2103 C C . GLN B 1 129 ? -0.692 26.203 4.203 1 89.44 129 GLN B C 1
ATOM 2105 O O . GLN B 1 129 ? -0.002 26.172 3.182 1 89.44 129 GLN B O 1
ATOM 2110 N N . THR B 1 130 ? -0.34 26.766 5.289 1 87.69 130 THR B N 1
ATOM 2111 C CA . THR B 1 130 ? 0.947 27.438 5.398 1 87.69 130 THR B CA 1
ATOM 2112 C C . THR B 1 130 ? 2.096 26.469 5.184 1 87.69 130 THR B C 1
ATOM 2114 O O . THR B 1 130 ? 3.039 26.75 4.449 1 87.69 130 THR B O 1
ATOM 2117 N N . ALA B 1 131 ? 1.965 25.297 5.84 1 87.25 131 ALA B N 1
ATOM 2118 C CA . ALA B 1 131 ? 3.023 24.281 5.746 1 87.25 131 ALA B CA 1
ATOM 2119 C C . ALA B 1 131 ? 3.119 23.719 4.332 1 87.25 131 ALA B C 1
ATOM 2121 O O . ALA B 1 131 ? 4.219 23.438 3.844 1 87.25 131 ALA B O 1
ATOM 2122 N N . ILE B 1 132 ? 2.02 23.547 3.682 1 86.12 132 ILE B N 1
ATOM 2123 C CA . ILE B 1 132 ? 1.952 22.891 2.381 1 86.12 132 ILE B CA 1
ATOM 2124 C C . ILE B 1 132 ? 2.229 23.891 1.274 1 86.12 132 ILE B C 1
ATOM 2126 O O . ILE B 1 132 ? 2.926 23.594 0.304 1 86.12 132 ILE B O 1
ATOM 2130 N N . CYS B 1 133 ? 1.519 25.094 1.267 1 72.31 133 CYS B N 1
ATOM 2131 C CA . CYS B 1 133 ? 1.656 26.109 0.232 1 72.31 133 CYS B CA 1
ATOM 2132 C C . CYS B 1 133 ? 2.975 26.859 0.378 1 72.31 133 CYS B C 1
ATOM 2134 O O . CYS B 1 133 ? 3.557 27.297 -0.615 1 72.31 133 CYS B O 1
ATOM 2136 N N . ASP B 1 134 ? 3.307 27.203 1.625 1 62.69 134 ASP B N 1
ATOM 2137 C CA . ASP B 1 134 ? 4.562 27.938 1.779 1 62.69 134 ASP B CA 1
ATOM 2138 C C . ASP B 1 134 ? 5.727 27.156 1.17 1 62.69 134 ASP B C 1
ATOM 2140 O O . ASP B 1 134 ? 6.805 27.703 0.954 1 62.69 134 ASP B O 1
ATOM 2144 N N . LEU B 1 135 ? 5.508 25.969 0.923 1 56 135 LEU B N 1
ATOM 2145 C CA . LEU B 1 135 ? 6.609 25.25 0.292 1 56 135 LEU B CA 1
ATOM 2146 C C . LEU B 1 135 ? 6.758 25.656 -1.17 1 56 135 LEU B C 1
ATOM 2148 O O . LEU B 1 135 ? 7.766 25.344 -1.806 1 56 135 LEU B O 1
ATOM 2152 N N . ASP B 1 136 ? 5.746 26.125 -1.763 1 47.38 136 ASP B N 1
ATOM 2153 C CA . ASP B 1 136 ? 5.848 26.656 -3.121 1 47.38 136 ASP B CA 1
ATOM 2154 C C . ASP B 1 136 ? 6.633 27.953 -3.148 1 47.38 136 ASP B C 1
ATOM 2156 O O . ASP B 1 136 ? 6.832 28.547 -4.211 1 47.38 136 ASP B O 1
ATOM 2160 N N . HIS B 1 137 ? 6.914 28.734 -2.064 1 41.59 137 HIS B N 1
ATOM 2161 C CA . HIS B 1 137 ? 7.527 30.031 -2.281 1 41.59 137 HIS B CA 1
ATOM 2162 C C . HIS B 1 137 ? 9.023 29.906 -2.535 1 41.59 137 HIS B C 1
ATOM 2164 O O . HIS B 1 137 ? 9.758 29.375 -1.701 1 41.59 137 HIS B O 1
ATOM 2170 N N . PRO B 1 138 ? 9.461 30.047 -3.783 1 38.78 138 PRO B N 1
ATOM 2171 C CA . PRO B 1 138 ? 10.883 30.375 -3.969 1 38.78 138 PRO B CA 1
ATOM 2172 C C . PRO B 1 138 ? 11.328 31.578 -3.129 1 38.78 138 PRO B C 1
ATOM 2174 O O . PRO B 1 138 ? 10.516 32.438 -2.811 1 38.78 138 PRO B O 1
#

Secondary structure (DSSP, 8-state):
-PPEEEEEE--GGGB-TTSSB-HHHHHHHHHHHHHHHHHHTT--HHHHHHH-SEE--EEEEEEEE-S---TT-EEEEEEEEEEE-SSEEEEEEEEEETTT--EEEEEEEEEE-EETTTTEE-PPPHHHHHHHHGGG--/-PPEEEEEE--GGGB-TTSSB-HHHHHHHHHHHHHHHHHHTT--HHHHHHH-SEE--EEEEEEEE-S---TT-EEEEEEEEES--SSEEEEEEEEEETTT--EEEEEEEEEE-EETTTTEE-PPPHHHHHHHHGGG--

Foldseek 3Di:
DDKDKDKDAAAPVQVDPVQFGDPVSVVVVLVVSVCVLCVVLVHHQVVCVVVQFKDKDWPDKDKDFDDTHHHGFMKMKIWDWDDDDQFKTKIWIWIATPPVRHTTMIMMIIIGMAGPDVRHTDGDPPSVCCSRVVVVDD/DDKDKDKDAAAPVQCDPVQFGDPVSVVVVLVVSVCVLCVVLVHHQVVCVVVQFKDKDWPDKDKDFDDTHHHGFMKMKIWDWDDDDFFKIKIWIWIATPPVRHTTMIMMIIIGMAGPDVRHTDGDDPSVCCSRVVVPDD

GO terms:
  GO:0047617 fatty acyl-CoA hydrolase activity (F, IDA)
  GO:0042372 phylloquinone biosynthetic process (P, IMP)

Radius of gyration: 19.73 Å; Cα contacts (8 Å, |Δi|>4): 582; chains: 2; bounding box: 49×56×42 Å

Sequence (276 aa):
MGTFTYERQVYLADTDGAGVVYFNQFLQMCHEAYESWLSSEHLSLQNIISVGDFALPLVHASIDFFAPAHCGDRLLVNLTITQASAHRFCCDYEISQAESAQLLARAQTHHVCIALPERKKAPLPQPWQTAICDLDHPMGTFTYERQVYLADTDGAGVVYFNQFLQMCHEAYESWLSSEHLSLQNIISVGDFALPLVHASIDFFAPAHCGDRLLVNLTITQASAHRFCCDYEISQAESAQLLARAQTHHVCIALPERKKAPLPQPWQTAICDLDHP

Nearest PDB structures (foldseek):
  4k00-assembly1_A  TM=9.636E-01  e=6.417E-26  Synechocystis sp. PCC 6803 substr. Kazusa
  5v10-assembly1_B-2  TM=9.228E-01  e=4.288E-12  Pseudomonas aeruginosa PAO1
  5v10-assembly1_A-2  TM=9.137E-01  e=1.412E-11  Pseudomonas aeruginosa PAO1
  5x04-assembly1_B  TM=8.486E-01  e=6.854E-09  Umbellularia californica
  5x04-assembly1_A  TM=8.439E-01  e=2.132E-08  Umbellularia californica

Solvent-accessible surface area (backbone atoms only — not comparable to full-atom values): 14560 Å² total; per-residue (Å²): 101,71,72,47,77,34,78,46,74,35,45,70,88,42,37,44,94,81,61,27,51,33,74,69,45,56,56,48,50,51,51,51,35,51,54,51,49,32,49,75,70,73,41,58,68,66,55,40,53,70,70,50,53,44,48,67,55,71,40,33,42,37,37,38,50,72,48,88,48,40,66,71,39,47,32,34,36,37,37,32,73,76,47,71,59,64,38,36,38,28,41,37,37,40,32,23,35,58,88,79,58,46,70,26,33,41,33,38,38,31,33,36,26,25,30,47,89,79,66,39,84,28,70,48,55,66,73,52,42,48,63,58,52,57,35,68,60,126,101,71,71,46,79,33,80,44,75,35,47,70,88,43,36,42,94,81,60,28,51,32,73,68,45,56,57,50,50,52,51,50,34,51,54,51,51,32,48,76,68,75,42,57,68,66,56,40,54,71,71,50,53,43,48,67,53,70,40,32,41,36,38,40,50,72,49,86,49,40,67,70,39,48,32,34,35,36,38,31,77,38,79,68,56,66,40,32,37,27,40,39,35,41,34,23,36,60,85,80,58,46,69,25,33,42,35,38,38,32,33,35,26,24,31,47,89,78,66,39,84,31,70,50,54,65,74,52,42,49,65,58,52,55,35,66,61,128

InterPro domains:
  IPR006684 Acyl-CoA thioester hydrolase YbgC/YbaW family [PIRSF003230] (3-132)
  IPR008272 4-hydroxybenzoyl-CoA thioesterase, active site [PS01328] (9-26)
  IPR022829 1,4-dihydroxy-2-naphthoyl-CoA hydrolase [MF_02101] (4-138)
  IPR029069 HotDog domain superfamily [SSF54637] (1-132)
  IPR050563 4-hydroxybenzoyl-CoA thioesterase [PTHR31793] (4-135)

pLDDT: mean 93.81, std 10.19, range [38.31, 98.94]

Organism: Synechocystis sp. (strain ATCC 27184 / PCC 6803 / Kazusa) (NCBI:txid1111708)